Protein AF-A0A3P6C1E2-F1 (afdb_monomer_lite)

Foldseek 3Di:
DDDDPVVVVVVVVVVVVVVVVPPPPDPAQDPPDPDRPDDDDPDDDDDDDPPPVDDDPVPDPDPDPDDDDDDDDDDDPVADQWDDPPNFWIDHDQWTWGWDQDQQFGIKIAQIWGFDPCLQPPDPDDDPPDPDDDRGDIDGDGGMDTDPWDWDQDPDCDPSRNPPIDTCSVPPGPRVVDDDADECPRHDPRDDD

Organism: Brassica oleracea (NCBI:txid3712)

Secondary structure (DSSP, 8-state):
---SSHHHHHHHHHHHHHHHHT---STT--TT-------------PPPPSTT----GGG--S---SPPPPP-----TT--SEEEETTTEEEETTEEEEEEEETTTEEEEEEEEE--GGGG-TTS---TT-----TTPPEEEEEEE-----EEE----STTTTT-EEEIIIII-TTTT-----BTTTB-TT---

Structure (mmCIF, N/CA/C/O backbone):
data_AF-A0A3P6C1E2-F1
#
_entry.id   AF-A0A3P6C1E2-F1
#
loop_
_atom_site.group_PDB
_atom_site.id
_atom_site.type_symbol
_atom_site.label_atom_id
_atom_site.label_alt_id
_atom_site.label_comp_id
_atom_site.label_asym_id
_atom_site.label_entity_id
_atom_site.label_seq_id
_atom_site.pdbx_PDB_ins_code
_atom_site.Cartn_x
_atom_site.Cartn_y
_atom_site.Cartn_z
_atom_site.occupancy
_atom_site.B_iso_or_equiv
_atom_site.auth_seq_id
_atom_site.auth_comp_id
_atom_site.auth_asym_id
_atom_site.auth_atom_id
_atom_site.pdbx_PDB_model_num
ATOM 1 N N . MET A 1 1 ? -30.434 -15.171 -37.989 1.00 37.03 1 MET A N 1
ATOM 2 C CA . MET A 1 1 ? -29.334 -15.118 -38.972 1.00 37.03 1 MET A CA 1
ATOM 3 C C . MET A 1 1 ? -28.998 -13.644 -39.161 1.00 37.03 1 MET A C 1
ATOM 5 O O . MET A 1 1 ? -29.743 -12.950 -39.832 1.00 37.03 1 MET A O 1
ATOM 9 N N . ALA A 1 2 ? -27.999 -13.146 -38.434 1.00 29.69 2 ALA A N 1
ATOM 10 C CA . ALA A 1 2 ? -27.518 -11.764 -38.490 1.00 29.69 2 ALA A CA 1
ATOM 11 C C . ALA A 1 2 ? -25.985 -11.804 -38.364 1.00 29.69 2 ALA A C 1
ATOM 13 O O . ALA A 1 2 ? -25.457 -12.633 -37.624 1.00 29.69 2 ALA A O 1
ATOM 14 N N . GLU A 1 3 ? -25.304 -11.000 -39.177 1.00 33.78 3 GLU A N 1
ATOM 15 C CA . GLU A 1 3 ? -23.894 -11.148 -39.556 1.00 33.78 3 GLU A CA 1
ATOM 16 C C . GLU A 1 3 ? -22.850 -10.888 -38.445 1.00 33.78 3 GLU A C 1
ATOM 18 O O . GLU A 1 3 ? -23.080 -10.058 -37.566 1.00 33.78 3 GLU A O 1
ATOM 23 N N . PRO A 1 4 ? -21.648 -11.508 -38.517 1.00 41.38 4 PRO A N 1
ATOM 24 C CA . PRO A 1 4 ? -20.599 -11.404 -37.500 1.00 41.38 4 PRO A CA 1
ATOM 25 C C . PRO A 1 4 ? -19.514 -10.340 -37.799 1.00 41.38 4 PRO A C 1
ATOM 27 O O . PRO A 1 4 ? -18.403 -10.427 -37.271 1.00 41.38 4 PRO A O 1
ATOM 30 N N . SER A 1 5 ? -19.781 -9.346 -38.652 1.00 43.69 5 SER A N 1
ATOM 31 C CA . SER A 1 5 ? -18.757 -8.401 -39.142 1.00 43.69 5 SER A CA 1
ATOM 32 C C . SER A 1 5 ? -18.471 -7.216 -38.199 1.00 43.69 5 SER A C 1
ATOM 34 O O . SER A 1 5 ? -17.334 -6.751 -38.129 1.00 43.69 5 SER A O 1
ATOM 36 N N . LEU A 1 6 ? -19.445 -6.773 -37.394 1.00 40.47 6 LEU A N 1
ATOM 37 C CA . LEU A 1 6 ? -19.305 -5.596 -36.515 1.00 40.47 6 LEU A CA 1
ATOM 38 C C . LEU A 1 6 ? -18.519 -5.856 -35.216 1.00 40.47 6 LEU A C 1
ATOM 40 O O . LEU A 1 6 ? -17.820 -4.968 -34.732 1.00 40.47 6 LEU A O 1
ATOM 44 N N . ALA A 1 7 ? -18.552 -7.081 -34.682 1.00 40.41 7 ALA A N 1
ATOM 45 C CA . ALA A 1 7 ? -17.842 -7.433 -33.445 1.00 40.41 7 ALA A CA 1
ATOM 46 C C . ALA A 1 7 ? -16.313 -7.536 -33.620 1.00 40.41 7 ALA A C 1
ATOM 48 O O . ALA A 1 7 ? -15.564 -7.448 -32.651 1.00 40.41 7 ALA A O 1
ATOM 49 N N . ARG A 1 8 ? -15.829 -7.703 -34.859 1.00 41.59 8 ARG A N 1
ATOM 50 C CA . ARG A 1 8 ? -14.387 -7.765 -35.152 1.00 41.59 8 ARG A CA 1
ATOM 5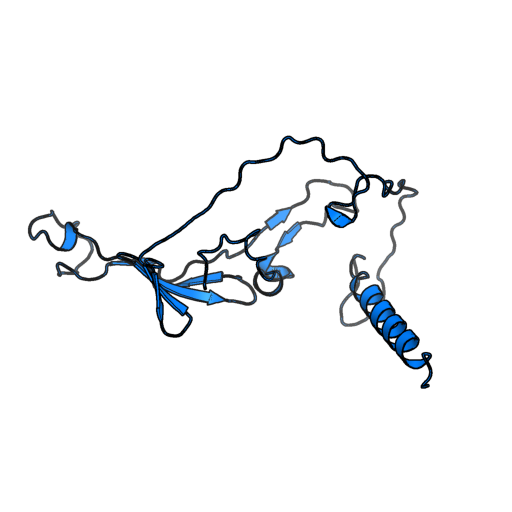1 C C . ARG A 1 8 ? -13.747 -6.381 -35.286 1.00 41.59 8 ARG A C 1
ATOM 53 O O . ARG A 1 8 ? -12.564 -6.247 -34.987 1.00 41.59 8 ARG A O 1
ATOM 60 N N . LEU A 1 9 ? -14.512 -5.350 -35.660 1.00 40.06 9 LEU A N 1
ATOM 61 C CA . LEU A 1 9 ? -13.999 -3.976 -35.735 1.00 40.06 9 LEU A CA 1
ATOM 62 C C . LEU A 1 9 ? -13.843 -3.318 -34.354 1.00 40.06 9 LEU A C 1
ATOM 64 O O . LEU A 1 9 ? -12.886 -2.572 -34.157 1.00 40.06 9 LEU A O 1
ATOM 68 N N . SER A 1 10 ? -14.711 -3.618 -33.380 1.00 43.34 10 SER A N 1
ATOM 69 C CA . SER A 1 10 ? -14.590 -3.057 -32.023 1.00 43.34 10 SER A CA 1
ATOM 70 C C . SER A 1 10 ? -13.383 -3.616 -31.261 1.00 43.34 10 SER A C 1
ATOM 72 O O . SER A 1 10 ? -12.692 -2.867 -30.573 1.00 43.34 10 SER A O 1
ATOM 74 N N . ALA A 1 11 ? -13.065 -4.901 -31.444 1.00 43.59 11 ALA A N 1
ATOM 75 C CA . ALA A 1 11 ? -11.890 -5.532 -30.841 1.00 43.59 11 ALA A CA 1
ATOM 76 C C . ALA A 1 11 ? -10.566 -4.984 -31.408 1.00 43.59 11 ALA A C 1
ATOM 78 O O . ALA A 1 11 ? -9.593 -4.838 -30.671 1.00 43.59 11 ALA A O 1
ATOM 79 N N . LEU A 1 12 ? -10.537 -4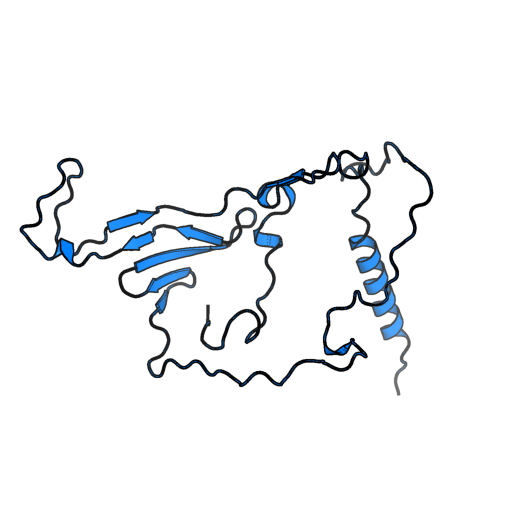.623 -32.696 1.00 44.72 12 LEU A N 1
ATOM 80 C CA . LEU A 1 12 ? -9.374 -3.983 -33.320 1.00 44.72 12 LEU A CA 1
ATOM 81 C C . LEU A 1 12 ? -9.202 -2.527 -32.861 1.00 44.72 12 LEU A C 1
ATOM 83 O O . LEU A 1 12 ? -8.075 -2.105 -32.620 1.00 44.72 12 LEU A O 1
ATOM 87 N N . PHE A 1 13 ? -10.297 -1.785 -32.656 1.00 42.44 13 PHE A N 1
ATOM 88 C CA . PHE A 1 13 ? -10.245 -0.419 -32.116 1.00 42.44 13 PHE A CA 1
ATOM 89 C C . PHE A 1 13 ? -9.800 -0.374 -30.646 1.00 42.44 13 PHE A C 1
ATOM 91 O O . PHE A 1 13 ? -8.975 0.464 -30.285 1.00 42.44 13 PHE A O 1
ATOM 98 N N . PHE A 1 14 ? -10.271 -1.302 -29.805 1.00 42.22 14 PHE A N 1
ATOM 99 C CA . PHE A 1 14 ? -9.821 -1.402 -28.410 1.00 42.22 14 PHE A CA 1
ATOM 100 C C . PHE A 1 14 ? -8.391 -1.949 -28.283 1.00 42.22 14 PHE A C 1
ATOM 102 O O . PHE A 1 14 ? -7.634 -1.483 -27.433 1.00 42.22 14 PHE A O 1
ATOM 109 N N . GLY A 1 15 ? -7.982 -2.872 -29.161 1.00 37.34 15 GLY A N 1
ATOM 110 C CA . GLY A 1 15 ? -6.602 -3.361 -29.220 1.00 37.34 15 GLY A CA 1
ATOM 111 C C . GLY A 1 15 ? -5.597 -2.282 -29.639 1.00 37.34 15 GLY A C 1
ATOM 112 O O . GLY A 1 15 ? -4.497 -2.224 -29.095 1.00 37.34 15 GLY A O 1
ATOM 113 N N . PHE A 1 16 ? -5.986 -1.381 -30.547 1.00 40.22 16 PHE A N 1
ATOM 114 C CA . PHE A 1 16 ? -5.138 -0.266 -30.980 1.00 40.22 16 PHE A CA 1
ATOM 115 C C . PHE A 1 16 ? -5.004 0.827 -29.904 1.00 40.22 16 PHE A C 1
ATOM 117 O O . PHE A 1 16 ? -3.941 1.430 -29.768 1.00 40.22 16 PHE A O 1
ATOM 124 N N . LEU A 1 17 ? -6.041 1.035 -29.082 1.00 38.28 17 LEU A N 1
ATOM 125 C CA . LEU A 1 17 ? -5.985 1.968 -27.951 1.00 38.28 17 LEU A CA 1
ATOM 126 C C . LEU A 1 17 ? -5.088 1.453 -26.809 1.00 38.28 17 LEU A C 1
ATOM 128 O O . LEU A 1 17 ? -4.386 2.242 -26.180 1.00 38.28 17 LEU A O 1
ATOM 132 N N . LEU A 1 18 ? -5.052 0.134 -26.576 1.00 39.44 18 LEU A N 1
ATOM 133 C CA . LEU A 1 18 ? -4.164 -0.473 -25.574 1.00 39.44 18 LEU A CA 1
ATOM 134 C C . LEU A 1 18 ? -2.685 -0.440 -26.000 1.00 39.44 18 LEU A C 1
ATOM 136 O O . LEU A 1 18 ? -1.805 -0.279 -25.159 1.00 39.44 18 LEU A O 1
ATOM 140 N N . LEU A 1 19 ? -2.417 -0.535 -27.307 1.00 33.91 19 LEU A N 1
ATOM 141 C CA . LEU A 1 19 ? -1.071 -0.411 -27.879 1.00 33.91 19 LEU A CA 1
ATOM 142 C C . LEU A 1 19 ? -0.480 0.997 -27.708 1.00 33.91 19 LEU A C 1
ATOM 144 O O . LEU A 1 19 ? 0.736 1.131 -27.603 1.00 33.91 19 LEU A O 1
ATOM 148 N N . LEU A 1 20 ? -1.312 2.038 -27.613 1.00 34.34 20 LEU A N 1
ATOM 149 C CA . LEU A 1 20 ? -0.851 3.400 -27.324 1.00 34.34 20 LEU A CA 1
ATOM 150 C C . LEU A 1 20 ? -0.536 3.618 -25.834 1.00 34.34 20 LEU A C 1
ATOM 152 O O . LEU A 1 20 ? 0.341 4.417 -25.514 1.00 34.34 20 LEU A O 1
ATOM 156 N N . ALA A 1 21 ? -1.170 2.872 -24.923 1.00 34.03 21 ALA A N 1
ATOM 157 C CA . ALA A 1 21 ? -0.928 2.996 -23.481 1.00 34.03 21 ALA A CA 1
ATOM 158 C C . ALA A 1 21 ? 0.407 2.373 -23.024 1.00 34.03 21 ALA A C 1
ATOM 160 O O . ALA A 1 21 ? 0.923 2.722 -21.966 1.00 34.03 21 ALA A O 1
ATOM 161 N N . THR A 1 22 ? 1.015 1.494 -23.829 1.00 39.34 22 THR A N 1
ATOM 162 C CA . THR A 1 22 ? 2.329 0.897 -23.529 1.00 39.34 22 THR A CA 1
ATOM 163 C C . THR A 1 22 ? 3.517 1.683 -24.099 1.00 39.34 22 THR A C 1
ATOM 165 O O . THR A 1 22 ? 4.663 1.316 -23.855 1.00 39.34 22 THR A O 1
ATOM 168 N N . TYR A 1 23 ? 3.279 2.783 -24.824 1.00 33.03 23 TYR A N 1
ATOM 169 C CA . TYR A 1 23 ? 4.319 3.591 -25.484 1.00 33.03 23 TYR A CA 1
ATOM 170 C C . TYR A 1 23 ? 4.829 4.784 -24.652 1.00 33.03 23 TYR A C 1
ATOM 172 O O . TYR A 1 23 ? 5.331 5.756 -25.207 1.00 33.03 23 TYR A O 1
ATOM 180 N N . SER A 1 24 ? 4.751 4.720 -23.319 1.00 35.94 24 SER A N 1
ATOM 181 C CA . SER A 1 24 ? 5.261 5.794 -22.444 1.00 35.94 24 SER A CA 1
ATOM 182 C C . SER A 1 24 ? 6.655 5.525 -21.850 1.00 35.94 24 SER A C 1
ATOM 184 O O . SER A 1 24 ? 7.036 6.144 -20.862 1.00 35.94 24 SER A O 1
ATOM 186 N N . TRP A 1 25 ? 7.434 4.620 -22.452 1.00 37.12 25 TRP A N 1
ATOM 187 C CA . TRP A 1 25 ? 8.780 4.230 -21.996 1.00 37.12 25 TRP A CA 1
ATOM 188 C C . TRP A 1 25 ? 9.905 4.698 -22.936 1.00 37.12 25 TRP A C 1
ATOM 190 O O . TRP A 1 25 ? 10.856 3.969 -23.213 1.00 37.12 25 TRP A O 1
ATOM 200 N N . ILE A 1 26 ? 9.813 5.936 -23.425 1.00 41.69 26 ILE A N 1
ATOM 201 C CA . ILE A 1 26 ? 10.932 6.634 -24.073 1.00 41.69 26 ILE A CA 1
ATOM 202 C C . ILE A 1 26 ? 11.236 7.889 -23.244 1.00 41.69 26 ILE A C 1
ATOM 204 O O . ILE A 1 26 ? 10.321 8.685 -23.015 1.00 41.69 26 ILE A O 1
ATOM 208 N N . PRO A 1 27 ? 12.484 8.112 -22.797 1.00 45.44 27 PRO A N 1
ATOM 209 C CA . PRO A 1 27 ? 12.846 9.353 -22.121 1.00 45.44 27 PRO A CA 1
ATOM 210 C C . PRO A 1 27 ? 12.714 10.521 -23.106 1.00 45.44 27 PRO A C 1
ATOM 212 O O . PRO A 1 27 ? 13.325 10.495 -24.172 1.00 45.44 27 PRO A O 1
ATOM 215 N N . GLY A 1 28 ? 11.927 11.544 -22.759 1.00 47.59 28 GLY A N 1
ATOM 216 C CA . GLY A 1 28 ? 11.890 12.818 -23.494 1.00 47.59 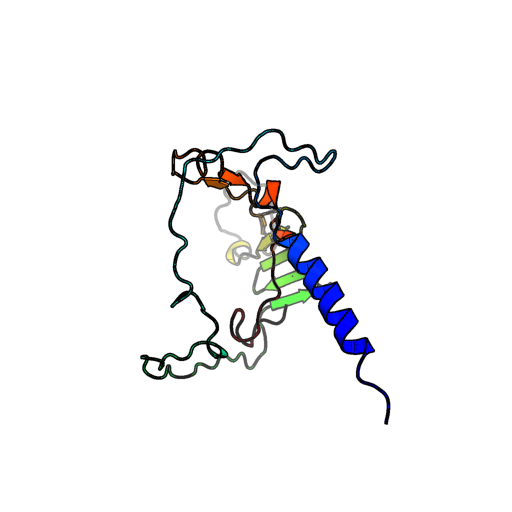28 GLY A CA 1
ATOM 217 C C . GLY A 1 28 ? 10.554 13.233 -24.120 1.00 47.59 28 GLY A C 1
ATOM 218 O O . GLY A 1 28 ? 10.503 14.298 -24.734 1.00 47.59 28 GLY A O 1
ATOM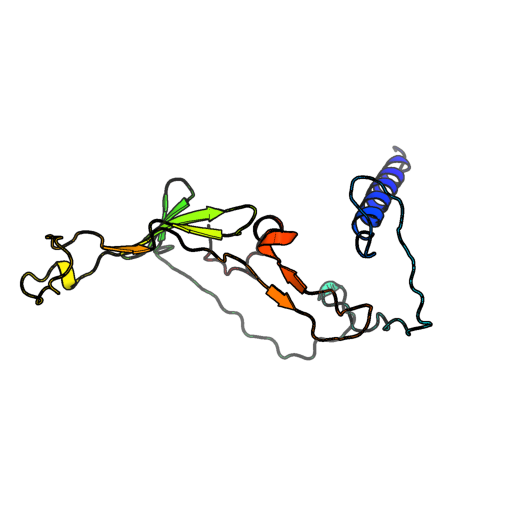 219 N N . LEU A 1 29 ? 9.460 12.481 -23.960 1.00 46.03 29 LEU A N 1
ATOM 220 C CA . LEU A 1 29 ? 8.142 12.960 -24.398 1.00 46.03 29 LEU A CA 1
ATOM 221 C C . LEU A 1 29 ? 7.574 13.992 -23.403 1.00 46.03 29 LEU A C 1
ATOM 223 O O . LEU A 1 29 ? 6.987 13.641 -22.383 1.00 46.03 29 LEU A O 1
ATOM 227 N N . HIS A 1 30 ? 7.729 15.284 -23.706 1.00 43.38 30 HIS A N 1
ATOM 228 C CA . HIS A 1 30 ? 6.987 16.351 -23.031 1.00 43.38 30 HIS A CA 1
ATOM 229 C C . HIS A 1 30 ? 5.507 16.293 -23.438 1.00 43.38 30 HIS A C 1
ATOM 231 O O . HIS A 1 30 ? 5.178 16.431 -24.616 1.00 43.38 30 HIS A O 1
ATOM 237 N N . SER A 1 31 ? 4.606 16.185 -22.456 1.00 46.66 31 SER A N 1
ATOM 238 C CA . SER A 1 31 ? 3.137 16.120 -22.621 1.00 46.66 31 SER A CA 1
ATOM 239 C C . SER A 1 31 ? 2.481 17.429 -23.133 1.00 46.66 31 SER A C 1
ATOM 241 O O . SER A 1 31 ? 1.295 17.671 -22.939 1.00 46.66 31 SER A O 1
ATOM 243 N N . GLY A 1 32 ? 3.248 18.307 -23.787 1.00 48.06 32 GLY A N 1
ATOM 244 C CA . GLY A 1 32 ? 2.765 19.570 -24.361 1.00 48.06 32 GLY A CA 1
ATOM 245 C C . GLY A 1 32 ? 3.196 19.825 -25.806 1.00 48.06 32 GLY A C 1
ATOM 246 O O . GLY A 1 32 ? 2.527 20.577 -26.501 1.00 48.06 32 GLY A O 1
ATOM 247 N N . TYR A 1 33 ? 4.264 19.184 -26.285 1.00 38.28 33 TYR A N 1
ATOM 248 C CA . TYR A 1 33 ? 4.753 19.262 -27.662 1.00 38.28 33 TYR A CA 1
ATOM 249 C C . TYR A 1 33 ? 5.545 17.979 -27.932 1.00 38.28 33 TYR A C 1
ATOM 251 O O . TYR A 1 33 ? 6.631 17.787 -27.389 1.00 38.28 33 TYR A O 1
ATOM 259 N N . LEU A 1 34 ? 4.999 17.084 -28.756 1.00 44.88 34 LEU A N 1
ATOM 260 C CA . LEU A 1 34 ? 5.681 15.867 -29.198 1.00 44.88 34 LEU A CA 1
ATOM 261 C C . LEU A 1 34 ? 6.767 16.229 -30.224 1.00 44.88 34 LEU A C 1
ATOM 263 O O . LEU A 1 34 ? 6.589 16.054 -31.424 1.00 44.88 34 LEU A O 1
ATOM 267 N N . SER A 1 35 ? 7.890 16.760 -29.749 1.00 42.22 35 SER A N 1
ATOM 268 C CA . SER A 1 35 ? 9.129 16.873 -30.517 1.00 42.22 35 SER A CA 1
ATOM 269 C C . SER A 1 35 ? 10.218 16.153 -29.735 1.00 42.22 35 SER A C 1
ATOM 271 O O . SER A 1 35 ? 10.679 16.654 -28.712 1.00 42.22 35 SER A O 1
ATOM 273 N N . GLY A 1 36 ? 10.599 14.958 -30.187 1.00 55.78 36 GLY A N 1
ATOM 274 C CA . GLY A 1 36 ? 11.681 14.195 -29.567 1.00 55.78 36 GLY A CA 1
ATOM 275 C C . GLY A 1 36 ? 12.988 14.990 -29.595 1.00 55.78 36 GLY A C 1
ATOM 276 O O . GLY A 1 36 ? 13.367 15.524 -30.634 1.00 55.78 36 GLY A O 1
ATOM 277 N N . THR A 1 37 ? 13.659 15.094 -28.449 1.00 67.38 37 THR A N 1
ATOM 278 C CA . THR A 1 37 ? 14.877 15.903 -28.276 1.00 67.38 37 THR A CA 1
ATOM 279 C C . THR A 1 37 ? 16.176 15.123 -28.523 1.00 67.38 37 THR A C 1
ATOM 281 O O . THR A 1 37 ? 17.235 15.738 -28.612 1.00 67.38 37 THR A O 1
ATOM 284 N N . GLY A 1 38 ? 16.118 13.795 -28.696 1.00 72.62 38 GLY A N 1
ATOM 285 C CA . GLY A 1 38 ? 17.269 12.965 -29.068 1.00 72.62 38 GLY A CA 1
ATOM 286 C C . GLY A 1 38 ? 16.981 11.460 -29.022 1.00 72.62 38 GLY A C 1
ATOM 287 O O . GLY A 1 38 ? 16.076 11.017 -28.320 1.00 72.62 38 GLY A O 1
ATOM 288 N N . ILE A 1 39 ? 17.755 10.674 -29.778 1.00 81.38 39 ILE A N 1
ATOM 289 C CA . ILE A 1 39 ? 17.761 9.201 -29.751 1.00 81.38 39 ILE A CA 1
ATOM 290 C C . ILE A 1 39 ? 19.206 8.752 -29.515 1.00 81.38 39 ILE A C 1
ATOM 292 O O . ILE A 1 39 ? 20.113 9.243 -30.186 1.00 81.38 39 ILE A O 1
ATOM 296 N N . VAL A 1 40 ? 19.414 7.818 -28.582 1.00 79.75 40 VAL A N 1
ATOM 297 C CA . VAL A 1 40 ? 20.727 7.226 -28.280 1.00 79.75 40 VAL A CA 1
ATOM 298 C C . VAL A 1 40 ? 20.673 5.727 -28.581 1.00 79.75 40 VAL A C 1
ATOM 300 O O . VAL A 1 40 ? 19.943 4.994 -27.919 1.00 79.75 40 VAL A O 1
ATOM 303 N N . ASP A 1 41 ? 21.452 5.274 -29.566 1.00 85.94 41 ASP A N 1
ATOM 304 C CA . ASP A 1 41 ? 21.633 3.857 -29.910 1.00 85.94 41 ASP A CA 1
ATOM 305 C C . ASP A 1 41 ? 23.051 3.417 -29.509 1.00 85.94 41 ASP A C 1
ATOM 307 O O . ASP A 1 41 ? 24.042 3.971 -29.986 1.00 85.94 41 ASP A O 1
ATOM 311 N N . LYS A 1 42 ? 23.150 2.446 -28.592 1.00 81.25 42 LYS A N 1
ATOM 312 C CA . LYS A 1 42 ? 24.422 1.909 -28.074 1.00 81.25 42 LYS A CA 1
ATOM 313 C C . LYS A 1 42 ? 24.788 0.543 -28.655 1.00 81.25 42 LYS A C 1
ATOM 315 O O . LYS A 1 42 ? 25.755 -0.073 -28.205 1.00 81.25 42 LYS A O 1
ATOM 320 N N . GLY A 1 43 ? 24.040 0.071 -29.647 1.00 85.81 43 GLY A N 1
ATOM 321 C CA . GLY A 1 43 ? 24.218 -1.239 -30.251 1.00 85.81 43 GLY A CA 1
ATOM 322 C C . GLY A 1 43 ? 23.260 -2.297 -29.706 1.00 85.81 43 GLY A C 1
ATOM 323 O O . GLY A 1 43 ? 22.325 -2.032 -28.952 1.00 85.81 43 GLY A O 1
ATOM 324 N N . MET A 1 44 ? 23.480 -3.534 -30.143 1.00 88.56 44 MET A N 1
ATOM 325 C CA . MET A 1 44 ? 22.515 -4.617 -29.978 1.00 88.56 44 MET A CA 1
ATOM 326 C C . MET A 1 44 ? 22.628 -5.291 -28.607 1.00 88.56 44 MET A C 1
ATOM 328 O O . MET A 1 44 ? 23.651 -5.893 -28.284 1.00 88.56 44 MET A O 1
ATOM 332 N N . VAL A 1 45 ? 21.537 -5.273 -27.841 1.00 89.12 45 VAL A N 1
ATOM 333 C CA . VAL A 1 45 ? 21.358 -6.099 -26.638 1.00 89.12 45 VAL A CA 1
ATOM 334 C C . VAL A 1 45 ? 20.397 -7.244 -26.980 1.00 89.12 45 VAL A C 1
ATOM 336 O O . VAL A 1 45 ? 19.325 -6.981 -27.532 1.00 89.12 45 VAL A O 1
ATOM 339 N N . PRO A 1 46 ? 20.737 -8.516 -26.695 1.00 93.94 46 PRO A N 1
ATOM 340 C CA . PRO A 1 46 ? 19.836 -9.626 -26.976 1.00 93.94 46 PRO A CA 1
ATOM 341 C C . PRO A 1 46 ? 18.567 -9.521 -26.124 1.00 93.94 46 PRO A C 1
ATOM 343 O O . PRO A 1 46 ? 18.633 -9.359 -24.906 1.00 93.94 46 PRO A O 1
ATOM 346 N N . ILE A 1 47 ? 17.404 -9.658 -26.762 1.00 95.19 47 ILE A N 1
ATOM 347 C CA . ILE A 1 47 ? 16.113 -9.667 -26.068 1.00 95.19 47 ILE A CA 1
ATOM 348 C C . ILE A 1 47 ? 15.983 -10.989 -25.289 1.00 95.19 47 ILE A C 1
ATOM 350 O O . ILE A 1 47 ? 16.127 -12.060 -25.893 1.00 95.19 47 ILE A O 1
ATOM 354 N N . PRO A 1 48 ? 15.699 -10.956 -23.971 1.00 95.69 48 PRO A N 1
ATOM 355 C CA . PRO A 1 48 ? 15.434 -12.165 -23.200 1.00 95.69 48 PRO A CA 1
ATOM 356 C C . PRO A 1 48 ? 14.309 -13.003 -23.821 1.00 95.69 48 PRO A C 1
ATOM 358 O O . PRO A 1 48 ? 13.290 -12.478 -24.270 1.00 95.69 48 PRO A O 1
ATOM 361 N N . LYS A 1 49 ? 14.481 -14.329 -23.850 1.00 95.69 49 LYS A N 1
ATOM 362 C CA . LYS A 1 49 ? 13.461 -15.241 -24.388 1.00 95.69 49 LYS A CA 1
ATOM 363 C C . LYS A 1 49 ? 12.204 -15.194 -23.511 1.00 95.69 49 LYS A C 1
ATOM 365 O O . LYS A 1 49 ? 12.306 -15.223 -22.292 1.00 95.69 49 LYS A O 1
ATOM 370 N N . ALA A 1 50 ? 11.025 -15.251 -24.132 1.00 92.12 50 ALA A N 1
ATOM 371 C CA . ALA A 1 50 ? 9.742 -15.321 -23.419 1.00 92.12 50 ALA A CA 1
ATOM 372 C C . ALA A 1 50 ? 9.512 -16.657 -22.677 1.00 92.12 50 ALA A C 1
ATOM 374 O O . ALA A 1 50 ? 8.586 -16.799 -21.880 1.00 92.12 50 ALA A O 1
ATOM 375 N N . ALA A 1 51 ? 10.327 -17.678 -22.952 1.00 90.56 51 ALA A N 1
ATOM 376 C CA . ALA A 1 51 ? 10.191 -18.977 -22.310 1.00 90.56 51 ALA A CA 1
ATOM 377 C C . ALA A 1 51 ? 10.456 -18.866 -20.798 1.00 90.56 51 ALA A C 1
ATOM 379 O O . ALA A 1 51 ? 11.568 -18.562 -20.380 1.00 90.56 51 ALA A O 1
ATOM 380 N N . GLY A 1 52 ? 9.441 -19.177 -19.986 1.00 87.56 52 GLY A N 1
ATOM 381 C CA . GLY A 1 52 ? 9.551 -19.200 -18.525 1.00 87.56 52 GLY A CA 1
ATOM 382 C C . GLY A 1 52 ? 9.218 -17.889 -17.808 1.00 87.56 52 GLY A C 1
ATOM 383 O O . GLY A 1 52 ? 9.454 -17.830 -16.608 1.00 87.56 52 GLY A O 1
ATOM 384 N N . THR A 1 53 ? 8.663 -16.883 -18.492 1.00 92.56 53 THR A N 1
ATOM 385 C CA . THR A 1 53 ? 8.291 -15.590 -17.879 1.00 92.56 53 THR A CA 1
ATOM 386 C C . THR A 1 53 ? 6.809 -15.465 -17.496 1.00 92.56 53 THR A C 1
ATOM 388 O O . THR A 1 53 ? 6.451 -14.559 -16.751 1.00 92.56 53 THR A O 1
ATOM 391 N N . GLU A 1 54 ? 5.934 -16.350 -17.987 1.00 93.12 54 GLU A N 1
ATOM 392 C CA . GLU A 1 54 ? 4.504 -16.354 -17.642 1.00 93.12 54 GLU A CA 1
ATOM 393 C C . GLU A 1 54 ? 4.289 -16.873 -16.216 1.00 93.12 54 GLU A C 1
ATOM 395 O O . GLU A 1 54 ? 4.824 -17.924 -15.862 1.00 93.12 54 GLU A O 1
ATOM 400 N N . TYR A 1 55 ? 3.478 -16.173 -15.423 1.00 91.75 55 TYR A N 1
ATOM 401 C CA . TYR A 1 55 ? 3.206 -16.491 -14.015 1.00 91.75 55 TYR A CA 1
ATOM 402 C C . TYR A 1 55 ? 1.777 -16.996 -13.774 1.00 91.75 55 TYR A C 1
ATOM 404 O O . TYR A 1 55 ? 1.497 -17.569 -12.722 1.00 91.75 55 TYR A O 1
ATOM 412 N N . ARG A 1 56 ? 0.855 -16.804 -14.725 1.00 91.00 56 ARG A N 1
ATOM 413 C CA . ARG A 1 56 ? -0.543 -17.217 -14.570 1.00 91.00 56 ARG A CA 1
ATOM 414 C C . ARG A 1 56 ? -0.659 -18.731 -14.629 1.00 91.00 56 ARG A C 1
ATOM 416 O O . ARG A 1 56 ? -0.404 -19.339 -15.668 1.00 91.00 56 ARG A O 1
ATOM 423 N N . TYR A 1 57 ? -1.143 -19.310 -13.535 1.00 86.44 57 TYR A N 1
ATOM 424 C CA . TYR A 1 57 ? -1.320 -20.752 -13.371 1.00 86.44 57 TYR A CA 1
ATOM 425 C C . TYR A 1 57 ? -2.014 -21.418 -14.572 1.00 86.44 57 TYR A C 1
ATOM 427 O O . TYR A 1 57 ? -1.479 -22.354 -15.153 1.00 86.44 57 TYR A O 1
ATOM 435 N N . ASN A 1 58 ? -3.143 -20.862 -15.024 1.00 87.62 58 ASN A N 1
ATOM 436 C CA . ASN A 1 58 ? -3.950 -21.431 -16.115 1.00 87.62 58 ASN A CA 1
ATOM 437 C C . ASN A 1 58 ? -3.291 -21.376 -17.506 1.00 87.62 58 ASN A C 1
ATOM 439 O O . ASN A 1 58 ? -3.804 -21.978 -18.444 1.00 87.62 58 ASN A O 1
ATOM 443 N N . VAL A 1 59 ? -2.206 -20.615 -17.668 1.00 89.38 59 VAL A N 1
ATOM 444 C CA . VAL A 1 59 ? -1.500 -20.447 -18.951 1.00 89.38 59 VAL A CA 1
ATOM 445 C C . VAL A 1 59 ? -0.219 -21.284 -18.988 1.00 89.38 59 VAL A C 1
ATOM 447 O O . VAL A 1 59 ? 0.301 -21.602 -20.057 1.00 89.38 59 VAL A O 1
ATOM 450 N N . GLN A 1 60 ? 0.310 -21.655 -17.823 1.00 86.19 60 GLN A N 1
ATOM 451 C CA . GLN A 1 60 ? 1.525 -22.447 -17.733 1.00 86.19 60 GLN A CA 1
ATOM 452 C C . GLN A 1 60 ? 1.262 -23.904 -18.134 1.00 86.19 60 GLN A C 1
ATOM 454 O O . GLN A 1 60 ? 0.483 -24.614 -17.513 1.00 86.19 60 GLN A O 1
ATOM 459 N N . ASN A 1 61 ? 2.015 -24.393 -19.122 1.00 79.00 61 ASN A N 1
ATOM 460 C CA . ASN A 1 61 ? 2.003 -25.801 -19.545 1.00 79.00 61 ASN A CA 1
ATOM 461 C C . ASN A 1 61 ? 3.036 -26.659 -18.790 1.00 79.00 61 ASN A C 1
ATOM 463 O O . ASN A 1 61 ? 3.582 -27.614 -19.343 1.00 79.00 61 ASN A O 1
ATOM 467 N N . LYS A 1 62 ? 3.380 -26.289 -17.551 1.00 80.56 62 LYS A N 1
ATOM 468 C CA . LYS A 1 62 ? 4.373 -27.005 -16.740 1.00 80.56 62 LYS A CA 1
ATOM 469 C C . LYS A 1 62 ? 3.664 -27.816 -15.655 1.00 80.56 62 LYS A C 1
ATOM 471 O O . LYS A 1 62 ? 2.751 -27.285 -15.027 1.00 80.56 62 LYS A O 1
ATOM 476 N N . PRO A 1 63 ? 4.079 -29.068 -15.398 1.00 80.44 63 PRO A N 1
ATOM 477 C CA . PRO A 1 63 ? 3.556 -29.810 -14.265 1.00 80.44 63 PRO A CA 1
ATOM 478 C C . PRO A 1 63 ? 3.942 -29.085 -12.974 1.00 80.44 63 PRO A C 1
ATOM 480 O O . PRO A 1 63 ? 5.097 -28.691 -12.790 1.00 80.44 63 PRO A O 1
ATOM 483 N N . VAL A 1 64 ? 2.969 -28.901 -12.086 1.00 80.31 64 VAL A N 1
ATOM 484 C CA . VAL A 1 64 ? 3.212 -28.348 -10.755 1.00 80.31 64 VAL A CA 1
ATOM 485 C C . VAL A 1 64 ? 4.052 -29.359 -9.984 1.00 80.31 64 VAL A C 1
ATOM 487 O O . VAL A 1 64 ? 3.608 -30.478 -9.742 1.00 80.31 64 VAL A O 1
ATOM 490 N N . HIS A 1 65 ? 5.271 -28.976 -9.616 1.00 83.81 65 HIS A N 1
ATOM 491 C CA . HIS A 1 65 ? 6.142 -29.801 -8.784 1.00 83.81 65 HIS A CA 1
ATOM 492 C C . HIS A 1 65 ? 6.075 -29.319 -7.334 1.00 83.81 65 HIS A C 1
ATOM 494 O O . HIS A 1 65 ? 7.016 -28.732 -6.807 1.00 83.81 65 HIS A O 1
ATOM 500 N N . MET A 1 66 ? 4.901 -29.493 -6.735 1.00 84.75 66 MET A N 1
ATOM 501 C CA . MET A 1 66 ? 4.622 -29.136 -5.351 1.00 84.75 66 MET A CA 1
ATOM 502 C C . MET A 1 66 ? 3.621 -30.142 -4.786 1.00 84.75 66 MET A C 1
ATOM 504 O O . MET A 1 66 ? 2.641 -30.480 -5.455 1.00 84.75 66 MET A O 1
ATOM 508 N N . ASP A 1 67 ? 3.856 -30.590 -3.556 1.00 89.50 67 ASP A N 1
ATOM 509 C CA . ASP A 1 67 ? 2.859 -31.351 -2.812 1.00 89.50 67 ASP A CA 1
ATOM 510 C C . ASP A 1 67 ? 1.652 -30.466 -2.492 1.00 89.50 67 ASP A C 1
ATOM 512 O O . ASP A 1 67 ? 1.770 -29.261 -2.259 1.00 89.50 67 ASP A O 1
ATOM 516 N N . ARG A 1 68 ? 0.458 -31.060 -2.478 1.00 87.81 68 ARG A N 1
ATOM 517 C CA . ARG A 1 68 ? -0.762 -30.311 -2.175 1.00 87.81 68 ARG A CA 1
ATOM 518 C C . ARG A 1 68 ? -0.666 -29.685 -0.779 1.00 87.81 68 ARG A C 1
ATOM 520 O O . ARG A 1 68 ? -0.481 -30.390 0.209 1.00 87.81 68 ARG A O 1
ATOM 527 N N . ILE A 1 69 ? -0.888 -28.375 -0.702 1.00 91.19 69 ILE A N 1
ATOM 528 C CA . ILE A 1 69 ? -1.020 -27.654 0.567 1.00 91.19 69 ILE A CA 1
ATOM 529 C C . ILE A 1 69 ? -2.390 -27.979 1.182 1.00 91.19 69 ILE A C 1
ATOM 531 O O . ILE A 1 69 ? -3.414 -27.966 0.489 1.00 91.19 69 ILE A O 1
ATOM 535 N N . ASN A 1 70 ? -2.412 -28.293 2.479 1.00 94.25 70 ASN A N 1
ATOM 536 C CA . ASN A 1 70 ? -3.657 -28.529 3.212 1.00 94.25 70 ASN A CA 1
ATOM 537 C C . ASN A 1 70 ? -4.477 -27.229 3.314 1.00 94.25 70 ASN A C 1
ATOM 539 O O . ASN A 1 70 ? -3.897 -26.172 3.567 1.00 94.25 70 ASN A O 1
ATOM 543 N N . PRO A 1 71 ? -5.808 -27.282 3.129 1.00 91.62 71 PRO A N 1
ATOM 544 C CA . PRO A 1 71 ? -6.654 -26.095 3.202 1.00 91.62 71 PRO A CA 1
ATOM 545 C C . PRO A 1 71 ? -6.711 -25.527 4.627 1.00 91.62 71 PRO A C 1
ATOM 547 O O . PRO A 1 71 ? -6.612 -26.268 5.605 1.00 91.62 71 PRO A O 1
ATOM 550 N N . ILE A 1 72 ? -6.918 -24.214 4.729 1.00 90.75 72 ILE A N 1
ATOM 551 C CA . ILE A 1 72 ? -7.121 -23.477 5.982 1.00 90.75 72 ILE A CA 1
ATOM 552 C C . ILE A 1 72 ? -8.503 -22.821 5.917 1.00 90.75 72 ILE A C 1
ATOM 554 O O . ILE A 1 72 ? -8.862 -22.273 4.877 1.00 90.75 72 ILE A O 1
ATOM 558 N N . SER A 1 73 ? -9.254 -22.874 7.021 1.00 89.44 73 SER A N 1
ATOM 559 C CA . SER A 1 73 ? -10.498 -22.117 7.223 1.00 89.44 73 SER A CA 1
ATOM 560 C C . SER A 1 73 ? -10.311 -21.140 8.385 1.00 89.44 73 SER A C 1
ATOM 562 O O . SER A 1 73 ? -9.648 -21.485 9.367 1.00 89.44 73 SER A O 1
ATOM 564 N N . ILE A 1 74 ? -10.868 -19.931 8.273 1.00 89.31 74 ILE A N 1
ATOM 565 C CA . ILE A 1 74 ? -10.830 -18.896 9.315 1.00 89.31 74 ILE A CA 1
ATOM 566 C C . ILE A 1 74 ? -12.256 -18.424 9.573 1.00 89.31 74 ILE A C 1
ATOM 568 O O . ILE A 1 74 ? -12.902 -17.886 8.680 1.00 89.31 74 ILE A O 1
ATOM 572 N N . GLU A 1 75 ? -12.725 -18.580 10.810 1.00 89.25 75 GLU A N 1
ATOM 573 C CA . GLU A 1 75 ? -14.108 -18.290 11.191 1.00 89.25 75 GLU A CA 1
ATOM 574 C C . GLU A 1 75 ? -14.166 -17.468 12.485 1.00 89.25 75 GLU A C 1
ATOM 576 O O . GLU A 1 75 ? -13.404 -17.695 13.427 1.00 89.25 75 GLU A O 1
ATOM 581 N N . GLN A 1 76 ? -15.084 -16.498 12.522 1.00 90.75 76 GLN A N 1
ATOM 582 C CA . GLN A 1 76 ? -15.447 -15.717 13.703 1.00 90.75 76 GLN A CA 1
ATOM 583 C C . GLN A 1 76 ? -16.944 -15.931 13.930 1.00 90.75 76 GLN A C 1
ATOM 585 O O . GLN A 1 76 ? -17.750 -15.239 13.307 1.00 90.75 76 GLN A O 1
ATOM 590 N N . PRO A 1 77 ? -17.336 -16.896 14.785 1.00 91.69 77 PRO A N 1
ATOM 591 C CA . PRO A 1 77 ? -18.743 -17.250 14.988 1.00 91.69 77 PRO A CA 1
ATOM 592 C C . PRO A 1 77 ? -19.622 -16.073 15.431 1.00 91.69 77 PRO A C 1
ATOM 594 O O . PRO A 1 77 ? -20.814 -16.049 15.145 1.00 91.69 77 PRO A O 1
ATOM 597 N N . GLU A 1 78 ? -19.026 -15.092 16.109 1.00 93.56 78 GLU A N 1
ATOM 598 C CA . GLU A 1 78 ? -19.692 -13.880 16.602 1.00 93.56 78 GLU A CA 1
ATOM 599 C C . GLU A 1 78 ? -19.531 -12.672 15.655 1.00 93.56 78 GLU A C 1
ATOM 601 O O . GLU A 1 78 ? -19.976 -11.572 15.973 1.00 93.56 78 GLU A O 1
ATOM 606 N N . GLY A 1 79 ? -18.924 -12.868 14.480 1.00 90.50 79 GLY A N 1
ATOM 607 C CA . GLY A 1 79 ? -18.641 -11.812 13.508 1.00 90.50 79 GLY A CA 1
ATOM 608 C C . GLY A 1 79 ? -17.370 -10.996 13.806 1.00 90.50 79 GLY A C 1
ATOM 609 O O . GLY A 1 79 ? -16.630 -11.296 14.750 1.00 90.50 79 GLY A O 1
ATOM 610 N N . PRO A 1 80 ? -17.080 -9.972 12.980 1.00 92.62 80 PRO A N 1
ATOM 611 C CA . PRO A 1 80 ? -15.899 -9.136 13.141 1.00 92.62 80 PRO A CA 1
ATOM 612 C C . PRO A 1 80 ? -15.957 -8.323 14.434 1.00 92.62 80 PRO A C 1
ATOM 614 O O . PRO A 1 80 ? -16.974 -7.733 14.787 1.00 92.62 80 PRO A O 1
ATOM 617 N N . SER A 1 81 ? -14.819 -8.213 15.117 1.00 94.25 81 SER A N 1
ATOM 618 C CA . SER A 1 81 ? -14.689 -7.404 16.341 1.00 94.25 81 SER A CA 1
ATOM 619 C C . SER A 1 81 ? -14.524 -5.901 16.070 1.00 94.25 81 SER A C 1
ATOM 621 O O . SER A 1 81 ? -14.178 -5.145 16.981 1.00 94.25 81 SER A O 1
ATOM 623 N N . PHE A 1 82 ? -14.693 -5.470 14.817 1.00 94.56 82 PHE A N 1
ATOM 624 C CA . PHE A 1 82 ? -14.653 -4.071 14.411 1.00 94.56 82 PHE A CA 1
ATOM 625 C C . PHE A 1 82 ? -15.997 -3.638 13.830 1.00 94.56 82 PHE A C 1
ATOM 627 O O . PHE A 1 82 ? -16.724 -4.429 13.235 1.00 94.56 82 PHE A O 1
ATOM 634 N N . LEU A 1 83 ? -16.293 -2.353 13.977 1.00 94.94 83 LEU A N 1
ATOM 635 C CA . LEU A 1 83 ? -17.431 -1.682 13.371 1.00 94.94 83 LEU A CA 1
ATOM 636 C C . LEU A 1 83 ? -16.917 -0.560 12.472 1.00 94.94 83 LEU A C 1
ATOM 638 O O . LEU A 1 83 ? -16.044 0.208 12.885 1.00 94.94 83 LEU A O 1
ATOM 642 N N . VAL A 1 84 ? -17.482 -0.454 11.271 1.00 95.62 84 VAL A N 1
ATOM 643 C CA . VAL A 1 84 ? -17.254 0.676 10.367 1.00 95.62 84 VAL A CA 1
ATOM 644 C C . VAL A 1 84 ? -18.522 1.522 10.315 1.00 95.62 84 VAL A C 1
ATOM 646 O O . VAL A 1 84 ? -19.546 1.094 9.791 1.00 95.62 84 VAL A O 1
ATOM 649 N N . GLU A 1 85 ? -18.457 2.723 10.883 1.00 95.12 85 GLU A N 1
ATOM 650 C CA . GLU A 1 85 ? -19.535 3.714 10.862 1.00 95.12 85 GLU A CA 1
ATOM 651 C C . GLU A 1 85 ? -19.279 4.749 9.760 1.00 95.12 85 GLU A C 1
ATOM 653 O O . GLU A 1 85 ? -18.132 5.079 9.440 1.00 95.12 85 GLU A O 1
ATOM 658 N N . ASP A 1 86 ? -20.358 5.242 9.147 1.00 92.19 86 ASP A N 1
ATOM 659 C CA . ASP A 1 86 ? -20.335 6.267 8.094 1.00 92.19 86 ASP A CA 1
ATOM 660 C C . ASP A 1 86 ? -19.371 5.960 6.925 1.00 92.19 86 ASP A C 1
ATOM 662 O O . ASP A 1 86 ? -18.901 6.855 6.220 1.00 92.19 86 ASP A O 1
ATOM 666 N N . GLY A 1 87 ? -19.053 4.677 6.721 1.00 92.88 87 GLY A N 1
ATOM 667 C CA . GLY A 1 87 ? -18.167 4.161 5.675 1.00 92.88 87 GLY A CA 1
ATOM 668 C C . GLY A 1 87 ? -16.664 4.344 5.914 1.00 92.88 87 GLY A C 1
ATOM 669 O O . GLY A 1 87 ? -15.878 3.903 5.083 1.00 92.88 87 GLY A O 1
ATOM 670 N N . HIS A 1 88 ? -16.233 4.998 6.998 1.00 95.25 88 HIS A N 1
ATOM 671 C CA . HIS A 1 88 ? -14.809 5.320 7.181 1.00 95.25 88 HIS A CA 1
ATOM 672 C C . HIS A 1 88 ? -14.337 5.513 8.631 1.00 95.25 88 HIS A C 1
ATOM 674 O O . HIS A 1 88 ? -13.133 5.658 8.855 1.00 95.25 88 HIS A O 1
ATOM 680 N N . LEU A 1 89 ? -15.236 5.525 9.621 1.00 97.38 89 LEU A N 1
ATOM 681 C CA . LEU A 1 89 ? -14.878 5.536 11.040 1.00 97.38 89 LEU A CA 1
ATOM 682 C C . LEU A 1 89 ? -14.787 4.097 11.550 1.00 97.38 89 LEU A C 1
ATOM 684 O O . LEU A 1 89 ? -15.797 3.410 11.662 1.00 97.38 89 LEU A O 1
ATOM 688 N N . VAL A 1 90 ? -13.584 3.651 11.893 1.00 97.50 90 VAL A N 1
ATOM 689 C CA . VAL A 1 90 ? -13.326 2.307 12.407 1.00 97.50 90 VAL A CA 1
ATOM 690 C C . VAL A 1 90 ? -13.281 2.341 13.930 1.00 97.50 90 VAL A C 1
ATOM 692 O O . VAL A 1 90 ? -12.491 3.076 14.530 1.00 97.50 90 VAL A O 1
ATOM 695 N N . LYS A 1 91 ? -14.109 1.507 14.560 1.00 96.81 91 LYS A N 1
ATOM 696 C CA . LYS A 1 91 ? -14.059 1.198 15.991 1.00 96.81 91 LYS A CA 1
ATOM 697 C C . LYS A 1 91 ? -13.650 -0.255 16.151 1.00 96.81 91 LYS A C 1
ATOM 699 O O . LYS A 1 91 ? -14.347 -1.138 15.663 1.00 96.81 91 LYS A O 1
ATOM 704 N N . TRP A 1 92 ? -12.537 -0.511 16.822 1.00 96.56 92 TRP A N 1
ATOM 705 C CA . TRP A 1 92 ? -12.033 -1.868 17.027 1.00 96.56 92 TRP A CA 1
ATOM 706 C C . TRP A 1 92 ? -11.415 -1.994 18.413 1.00 96.56 92 TRP A C 1
ATOM 708 O O . TRP A 1 92 ? -10.478 -1.269 18.746 1.00 96.56 92 TRP A O 1
ATOM 718 N N . ALA A 1 93 ? -11.946 -2.911 19.226 1.00 94.50 93 ALA A N 1
ATOM 719 C CA . ALA A 1 93 ? -11.589 -3.039 20.636 1.00 94.50 93 ALA A CA 1
ATOM 720 C C . ALA A 1 93 ? -11.656 -1.676 21.365 1.00 94.50 93 ALA A C 1
ATOM 722 O O . ALA A 1 93 ? -12.722 -1.075 21.474 1.00 94.50 93 ALA A O 1
ATOM 723 N N . ASN A 1 94 ? -10.523 -1.172 21.852 1.00 93.56 94 ASN A N 1
ATOM 724 C CA . ASN A 1 94 ? -10.396 0.119 22.524 1.00 93.56 94 ASN A CA 1
ATOM 725 C C . ASN A 1 94 ? -9.930 1.264 21.604 1.00 93.56 94 ASN A C 1
ATOM 727 O O . ASN A 1 94 ? -9.659 2.358 22.107 1.00 93.56 94 ASN A O 1
ATOM 731 N N . TRP A 1 95 ? -9.842 1.034 20.291 1.00 95.88 95 TRP A N 1
ATOM 732 C CA . TRP A 1 95 ? -9.407 2.007 19.291 1.00 95.88 95 TRP A CA 1
ATOM 733 C C . TRP A 1 95 ? -10.564 2.629 18.523 1.00 95.88 95 TRP A C 1
ATOM 735 O O . TRP A 1 95 ? -11.537 1.961 18.168 1.00 95.88 95 TRP A O 1
ATOM 745 N N . VAL A 1 96 ? -10.396 3.909 18.203 1.00 97.06 96 VAL A N 1
ATOM 746 C CA . VAL A 1 96 ? -11.251 4.648 17.273 1.00 97.06 96 VAL A CA 1
ATOM 747 C C . VAL A 1 96 ? -10.361 5.459 16.338 1.00 97.06 96 VAL A C 1
ATOM 749 O O . VAL A 1 96 ? -9.495 6.197 16.812 1.00 97.06 96 VAL A O 1
ATOM 752 N N . PHE A 1 97 ? -10.547 5.311 15.027 1.00 98.00 97 PHE A N 1
ATOM 753 C CA . PHE A 1 97 ? -9.779 6.029 14.007 1.00 98.00 97 PHE A CA 1
ATOM 754 C C . PHE A 1 97 ? -10.544 6.131 12.684 1.00 98.00 97 PHE A C 1
ATOM 756 O O . PHE A 1 97 ? -11.420 5.325 12.394 1.00 98.00 97 PHE A O 1
ATOM 763 N N . HIS A 1 98 ? -10.186 7.106 11.851 1.00 98.00 98 HIS A N 1
ATOM 764 C CA . HIS A 1 98 ? -10.716 7.246 10.495 1.00 98.00 98 HIS A CA 1
ATOM 765 C C . HIS A 1 98 ? -9.741 6.686 9.462 1.00 98.00 98 HIS A C 1
ATOM 767 O O . HIS A 1 98 ? -8.534 6.921 9.568 1.00 98.00 98 HIS A O 1
ATOM 773 N N . VAL A 1 99 ? -10.272 6.036 8.427 1.00 97.44 99 VAL A N 1
ATOM 774 C CA . VAL A 1 99 ? -9.530 5.610 7.233 1.00 97.44 99 VAL A CA 1
ATOM 775 C C . VAL A 1 99 ? -10.004 6.387 6.011 1.00 97.44 99 VAL A C 1
ATOM 777 O O . VAL A 1 99 ? -11.193 6.596 5.819 1.00 97.44 99 VAL A O 1
ATOM 780 N N . LYS A 1 100 ? -9.090 6.858 5.167 1.00 95.56 100 LYS A N 1
ATOM 781 C CA . LYS A 1 100 ? -9.446 7.618 3.964 1.00 95.56 100 LYS A CA 1
ATOM 782 C C . LYS A 1 100 ? -8.505 7.290 2.814 1.00 95.56 100 LYS A C 1
ATOM 784 O O . LYS A 1 100 ? -7.294 7.268 3.004 1.00 95.56 100 LYS A O 1
ATOM 789 N N . ALA A 1 101 ? -9.060 7.133 1.616 1.00 95.38 101 ALA A N 1
ATOM 790 C CA . ALA A 1 101 ? -8.282 7.095 0.385 1.00 95.38 101 ALA A CA 1
ATOM 791 C C . ALA A 1 101 ? -7.891 8.511 -0.082 1.00 95.38 101 ALA A C 1
ATOM 793 O O . ALA A 1 101 ? -8.680 9.460 -0.021 1.00 95.38 101 ALA A O 1
ATOM 794 N N . ASP A 1 102 ? -6.667 8.640 -0.570 1.00 97.06 102 ASP A N 1
ATOM 795 C CA . ASP A 1 102 ? -6.064 9.848 -1.107 1.00 97.06 102 ASP A CA 1
ATOM 796 C C . ASP A 1 102 ? -5.336 9.522 -2.411 1.00 97.06 102 ASP A C 1
ATOM 798 O O . ASP A 1 102 ? -4.662 8.500 -2.534 1.00 97.06 102 ASP A O 1
ATOM 802 N N . HIS A 1 103 ? -5.461 10.411 -3.393 1.00 96.31 103 HIS A N 1
ATOM 803 C CA . HIS A 1 103 ? -4.884 10.200 -4.717 1.00 96.31 103 HIS A CA 1
ATOM 804 C C . HIS A 1 103 ? -3.350 10.118 -4.679 1.00 96.31 103 HIS A C 1
ATOM 806 O O . HIS A 1 103 ? -2.749 9.320 -5.388 1.00 96.31 103 HIS A O 1
ATOM 812 N N . ARG A 1 104 ? -2.684 10.914 -3.838 1.00 96.75 104 ARG A N 1
ATOM 813 C CA . ARG A 1 104 ? -1.221 10.914 -3.759 1.00 96.75 104 ARG A CA 1
ATOM 814 C C . ARG A 1 104 ? -0.723 9.888 -2.747 1.00 96.75 104 ARG A C 1
ATOM 816 O O . ARG A 1 104 ? 0.126 9.067 -3.072 1.00 96.75 104 ARG A O 1
ATOM 823 N N . ALA A 1 105 ? -1.245 9.957 -1.526 1.00 96.94 105 ALA A N 1
ATOM 824 C CA . ALA A 1 105 ? -0.737 9.201 -0.384 1.00 96.94 105 ALA A CA 1
ATOM 825 C C . ALA A 1 105 ? -1.275 7.763 -0.298 1.00 96.94 105 ALA A C 1
ATOM 827 O O . ALA A 1 105 ? -0.789 6.978 0.513 1.00 96.94 105 ALA A O 1
ATOM 828 N N . GLY A 1 106 ? -2.285 7.405 -1.095 1.00 96.56 106 GLY A N 1
ATOM 829 C CA . GLY A 1 106 ? -2.966 6.123 -0.957 1.00 96.56 106 GLY A CA 1
ATOM 830 C C . GLY A 1 106 ? -3.847 6.134 0.288 1.00 96.56 106 GLY A C 1
ATOM 831 O O . GLY A 1 106 ? -4.773 6.933 0.385 1.00 96.56 106 GLY A O 1
ATOM 832 N N . MET A 1 107 ? -3.586 5.262 1.258 1.00 97.00 107 MET A N 1
ATOM 833 C CA . MET A 1 107 ? -4.391 5.190 2.479 1.00 97.00 107 MET A CA 1
ATOM 834 C C . MET A 1 107 ? -3.870 6.135 3.569 1.00 97.00 107 MET A C 1
ATOM 836 O O . MET A 1 107 ? -2.686 6.146 3.905 1.00 97.00 107 MET A O 1
ATOM 840 N N . ILE A 1 108 ? -4.782 6.896 4.168 1.00 98.19 108 ILE A N 1
ATOM 841 C CA . ILE A 1 108 ? -4.536 7.783 5.302 1.00 98.19 108 ILE A CA 1
ATOM 842 C C . ILE A 1 108 ? -5.305 7.264 6.514 1.00 98.19 108 ILE A C 1
ATOM 844 O O . ILE A 1 108 ? -6.511 7.040 6.431 1.00 98.19 108 ILE A O 1
ATOM 848 N N . ILE A 1 109 ? -4.621 7.163 7.654 1.00 98.31 109 ILE A N 1
ATOM 849 C CA . ILE A 1 109 ? -5.240 6.943 8.966 1.00 98.31 109 ILE A CA 1
ATOM 850 C C . ILE A 1 109 ? -5.221 8.267 9.726 1.00 98.31 109 ILE A C 1
ATOM 852 O O . ILE A 1 109 ? -4.189 8.937 9.789 1.00 98.31 109 ILE A O 1
ATOM 856 N N . SER A 1 110 ? -6.344 8.670 10.313 1.00 98.00 110 SER A N 1
ATOM 857 C CA . SER A 1 110 ? -6.435 9.928 11.062 1.00 98.00 110 SER A CA 1
ATOM 858 C C . SER A 1 110 ? -7.241 9.812 12.347 1.00 98.00 110 SER A C 1
ATOM 860 O O . SER A 1 110 ? -8.094 8.940 12.475 1.00 98.00 110 SER A O 1
ATOM 862 N N . GLN A 1 111 ? -6.960 10.720 13.282 1.00 97.12 111 GLN A N 1
ATOM 863 C CA . GLN A 1 111 ? -7.607 10.845 14.588 1.00 97.12 111 GLN A CA 1
ATOM 864 C C . GLN A 1 111 ? -7.638 9.523 15.366 1.00 97.12 111 GLN A C 1
ATOM 866 O O . GLN A 1 111 ? -8.654 9.150 15.943 1.00 97.12 111 GLN A O 1
ATOM 871 N N . ALA A 1 112 ? -6.513 8.806 15.374 1.00 97.62 112 ALA A N 1
ATOM 872 C CA . ALA A 1 112 ? -6.383 7.572 16.126 1.00 97.62 112 ALA A CA 1
ATOM 873 C C . ALA A 1 112 ? -6.341 7.869 17.626 1.00 97.62 112 ALA A C 1
ATOM 875 O O . ALA A 1 112 ? -5.436 8.551 18.126 1.00 97.62 112 ALA A O 1
ATOM 876 N N . THR A 1 113 ? -7.325 7.327 18.333 1.00 95.81 113 THR A N 1
ATOM 877 C CA . THR A 1 113 ? -7.466 7.414 19.784 1.00 95.81 113 THR A CA 1
ATOM 878 C C . THR A 1 113 ? -7.586 6.021 20.384 1.00 95.81 113 THR A C 1
ATOM 880 O O . THR A 1 113 ? -8.106 5.105 19.743 1.00 95.81 113 THR A O 1
ATOM 883 N N . VAL A 1 114 ? -7.104 5.868 21.616 1.00 93.62 114 VAL A N 1
ATOM 884 C CA . VAL A 1 114 ? -7.167 4.614 22.371 1.00 93.62 114 VAL A CA 1
ATOM 885 C C . VAL A 1 114 ? -7.705 4.863 23.775 1.00 93.62 114 VAL A C 1
ATOM 887 O O . VAL A 1 114 ? -7.328 5.835 24.432 1.00 93.62 114 VAL A O 1
ATOM 890 N N . ARG A 1 115 ? -8.588 3.986 24.256 1.00 88.81 115 ARG A N 1
ATOM 891 C CA . ARG A 1 115 ? -9.014 3.961 25.662 1.00 88.81 115 ARG A CA 1
ATOM 892 C C . ARG A 1 115 ? -8.077 3.061 26.463 1.00 88.81 115 ARG A C 1
ATOM 894 O O . ARG A 1 115 ? -7.922 1.882 26.147 1.00 88.81 115 ARG A O 1
ATOM 901 N N . ASP A 1 116 ? -7.440 3.629 27.479 1.00 81.12 116 ASP A N 1
ATOM 902 C CA . ASP A 1 116 ? -6.465 2.939 28.325 1.00 81.12 116 ASP A CA 1
ATOM 903 C C . ASP A 1 116 ? -7.098 2.535 29.663 1.00 81.12 116 ASP A C 1
ATOM 905 O O . ASP A 1 116 ? -7.686 3.370 30.352 1.00 81.12 116 ASP A O 1
ATOM 909 N N . SER A 1 117 ? -6.935 1.268 30.045 1.00 72.44 117 SER A N 1
ATOM 910 C CA . SER A 1 117 ? -7.392 0.724 31.330 1.00 72.44 117 SER A CA 1
ATOM 911 C C . SER A 1 117 ? -6.767 1.414 32.549 1.00 72.44 117 SER A C 1
ATOM 913 O O . SER A 1 117 ? -7.373 1.447 33.615 1.00 72.44 117 SER A O 1
ATOM 915 N N . GLU A 1 118 ? -5.570 2.002 32.422 1.00 61.97 118 GLU A N 1
ATOM 916 C CA . GLU A 1 118 ? -4.908 2.677 33.546 1.00 61.97 118 GLU A CA 1
ATOM 917 C C . GLU A 1 118 ? -5.535 4.017 33.904 1.00 61.97 118 GLU A C 1
ATOM 919 O O . GLU A 1 118 ? -5.368 4.480 35.034 1.00 61.97 118 GLU A O 1
ATOM 924 N N . THR A 1 119 ? -6.289 4.625 32.984 1.00 53.91 119 THR A N 1
ATOM 925 C CA . THR A 1 119 ? -7.040 5.833 33.322 1.00 53.91 119 THR A CA 1
ATOM 926 C C . THR A 1 119 ? -8.062 5.532 34.423 1.00 53.91 119 THR A C 1
ATOM 928 O O . THR A 1 119 ? -8.282 6.384 35.266 1.00 53.91 119 THR A O 1
ATOM 931 N N . GLU A 1 120 ? -8.576 4.304 34.549 1.00 49.34 120 GLU A N 1
ATOM 932 C CA . GLU A 1 120 ? -9.502 3.919 35.626 1.00 49.34 120 GLU A CA 1
ATOM 933 C C . GLU A 1 120 ? -8.872 3.836 37.031 1.00 49.34 120 GLU A C 1
ATOM 935 O O . GLU A 1 120 ? -9.603 3.733 38.017 1.00 49.34 120 GLU A O 1
ATOM 940 N N . LYS A 1 121 ? -7.538 3.893 37.172 1.00 49.31 121 LYS A N 1
ATOM 941 C CA . LYS A 1 121 ? -6.868 3.804 38.480 1.00 49.31 121 LYS A CA 1
ATOM 942 C C . LYS A 1 121 ? -6.552 5.210 39.021 1.00 49.31 121 LYS A C 1
ATOM 944 O O . LYS A 1 121 ? -5.674 5.875 38.479 1.00 49.31 121 LYS A O 1
ATOM 949 N N . PRO A 1 122 ? -7.159 5.657 40.139 1.00 51.06 122 PRO A N 1
ATOM 950 C CA . PRO A 1 122 ? -7.009 7.030 40.644 1.00 51.06 122 PRO A CA 1
ATOM 951 C C . PRO A 1 122 ? -5.611 7.393 41.198 1.00 51.06 122 PRO A C 1
ATOM 953 O O . PRO A 1 122 ? -5.432 8.482 41.740 1.00 51.06 122 PRO A O 1
ATOM 956 N N . ASN A 1 123 ? -4.612 6.500 41.107 1.00 49.41 123 ASN A N 1
ATOM 957 C CA . ASN A 1 123 ? -3.397 6.563 41.932 1.00 49.41 123 ASN A CA 1
ATOM 958 C C . ASN A 1 123 ? -2.080 6.389 41.140 1.00 49.41 123 ASN A C 1
ATOM 960 O O . ASN A 1 123 ? -1.003 6.376 41.743 1.00 49.41 123 ASN A O 1
ATOM 964 N N . SER A 1 124 ? -2.117 6.218 39.815 1.00 49.12 124 SER A N 1
ATOM 965 C CA . SER A 1 124 ? -0.911 6.064 38.987 1.00 49.12 124 SER A CA 1
ATOM 966 C C . SER A 1 124 ? -0.259 7.431 38.762 1.00 49.12 124 SER A C 1
ATOM 968 O O . SER A 1 124 ? -0.739 8.269 38.007 1.00 49.12 124 SER A O 1
ATOM 970 N N . ARG A 1 125 ? 0.840 7.651 39.485 1.00 49.69 125 ARG A N 1
ATOM 971 C CA . ARG A 1 125 ? 1.753 8.802 39.473 1.00 49.69 125 ARG A CA 1
ATOM 972 C C . ARG A 1 125 ? 1.886 9.471 38.090 1.00 49.69 125 ARG A C 1
ATOM 974 O O . ARG A 1 125 ? 2.668 9.049 37.243 1.00 49.69 125 ARG A O 1
ATOM 981 N N . ILE A 1 126 ? 1.118 10.545 37.922 1.00 53.69 126 ILE A N 1
ATOM 982 C CA . ILE A 1 126 ? 1.039 11.425 36.752 1.00 53.69 126 ILE A CA 1
ATOM 983 C C . ILE A 1 126 ? 2.423 12.002 36.412 1.00 53.69 126 ILE A C 1
ATOM 985 O O . ILE A 1 126 ? 3.082 12.617 37.253 1.00 53.69 126 ILE A O 1
ATOM 989 N N . LEU A 1 127 ? 2.853 11.828 35.159 1.00 49.19 127 LEU A N 1
ATOM 990 C CA . LEU A 1 127 ? 3.964 12.576 34.569 1.00 49.19 127 LEU A CA 1
ATOM 991 C C . LEU A 1 127 ? 3.537 14.045 34.402 1.00 49.19 127 LEU A C 1
ATOM 993 O O . LEU A 1 127 ? 2.542 14.345 33.748 1.00 49.19 127 LEU A O 1
ATOM 997 N N . MET A 1 128 ? 4.306 14.952 35.007 1.00 47.12 128 MET A N 1
ATOM 998 C CA . MET A 1 128 ? 4.019 16.379 35.244 1.00 47.12 128 MET A CA 1
ATOM 999 C C . MET A 1 128 ? 3.899 17.296 34.001 1.00 47.12 128 MET A C 1
ATOM 1001 O O . MET A 1 128 ? 4.009 18.510 34.144 1.00 47.12 128 MET A O 1
ATOM 1005 N N . PHE A 1 129 ? 3.668 16.781 32.789 1.00 51.38 129 PHE A N 1
ATOM 1006 C CA . PHE A 1 129 ? 3.692 17.610 31.568 1.00 51.38 129 PHE A CA 1
ATOM 1007 C C . PHE A 1 129 ? 2.390 17.662 30.762 1.00 51.38 129 PHE A C 1
ATOM 1009 O O . PHE A 1 129 ? 2.347 18.339 29.738 1.00 51.38 129 PHE A O 1
ATOM 1016 N N . THR A 1 130 ? 1.307 17.028 31.216 1.00 45.44 130 THR A N 1
ATOM 1017 C CA . THR A 1 130 ? -0.001 17.159 30.557 1.00 45.44 130 THR A CA 1
ATOM 1018 C C . THR A 1 130 ? -1.114 17.319 31.582 1.00 45.44 130 THR A C 1
ATOM 1020 O O . THR A 1 130 ? -1.470 16.369 32.275 1.00 45.44 130 THR A O 1
ATOM 1023 N N . ASN A 1 131 ? -1.688 18.519 31.652 1.00 44.53 131 ASN A N 1
ATOM 1024 C CA . ASN A 1 131 ? -2.963 18.766 32.318 1.00 44.53 131 ASN A CA 1
ATOM 1025 C C . ASN A 1 131 ? -4.079 18.060 31.536 1.00 44.53 131 ASN A C 1
ATOM 1027 O O . ASN A 1 131 ? -4.654 18.679 30.648 1.00 44.53 131 ASN A O 1
ATOM 1031 N N . VAL A 1 132 ? -4.392 16.798 31.835 1.00 50.91 132 VAL A N 1
ATOM 1032 C CA . VAL A 1 132 ? -5.713 16.223 31.533 1.00 50.91 132 VAL A CA 1
ATOM 1033 C C . VAL A 1 132 ? -6.081 15.238 32.636 1.00 50.91 132 VAL A C 1
ATOM 1035 O O . VAL A 1 132 ? -5.653 14.086 32.657 1.00 50.91 132 VAL A O 1
ATOM 1038 N N . GLU A 1 133 ? -6.889 15.728 33.566 1.00 47.69 133 GLU A N 1
ATOM 1039 C CA . GLU A 1 133 ? -7.760 14.902 34.385 1.00 47.69 133 GLU A CA 1
ATOM 1040 C C . GLU A 1 133 ? -8.754 14.177 33.469 1.00 47.69 133 GLU A C 1
ATOM 1042 O O . GLU A 1 133 ? -9.473 14.838 32.719 1.00 47.69 133 GLU A O 1
ATOM 1047 N N . ARG A 1 134 ? -8.800 12.841 33.535 1.00 51.97 134 ARG A N 1
ATOM 1048 C CA . ARG A 1 134 ? -10.023 12.037 33.737 1.00 51.97 134 ARG A CA 1
ATOM 1049 C C . ARG A 1 134 ? -9.761 10.567 33.438 1.00 51.97 134 ARG A C 1
ATOM 1051 O O . ARG A 1 134 ? -9.330 10.178 32.355 1.00 51.97 134 ARG A O 1
ATOM 1058 N N . ALA A 1 135 ? -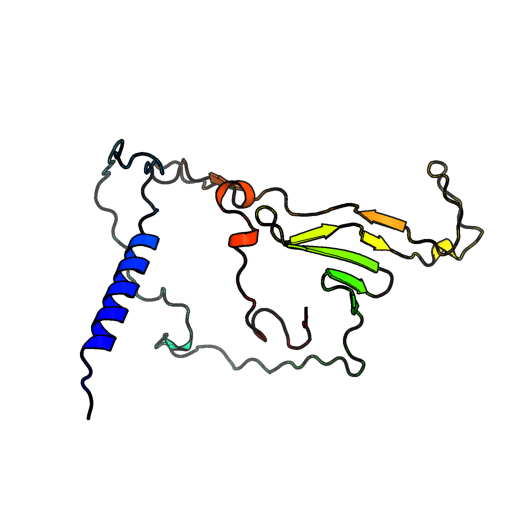10.095 9.753 34.424 1.00 51.03 135 ALA A N 1
ATOM 1059 C CA . ALA A 1 135 ? -10.254 8.327 34.267 1.00 51.03 135 ALA A CA 1
ATOM 1060 C C . ALA A 1 135 ? -11.281 7.997 33.170 1.00 51.03 135 ALA A C 1
ATOM 1062 O O . ALA A 1 135 ? -12.387 8.528 33.216 1.00 51.03 135 ALA A O 1
ATOM 1063 N N . GLY A 1 136 ? -10.939 7.148 32.195 1.00 60.97 136 GLY A N 1
ATOM 1064 C CA . GLY A 1 136 ? -11.852 6.679 31.144 1.00 60.97 136 GLY A CA 1
ATOM 1065 C C . GLY A 1 136 ? -11.921 7.516 29.854 1.00 60.97 136 GLY A C 1
ATOM 1066 O O . GLY A 1 136 ? -12.617 7.109 28.915 1.00 60.97 136 GLY A O 1
ATOM 1067 N N . GLU A 1 137 ? -11.210 8.647 29.757 1.00 74.81 137 GLU A N 1
ATOM 1068 C CA . GLU A 1 137 ? -11.190 9.466 28.531 1.00 74.81 137 GLU A CA 1
ATOM 1069 C C . GLU A 1 137 ? -10.245 8.887 27.452 1.00 74.81 137 GLU A C 1
ATOM 1071 O O . GLU A 1 137 ? -9.152 8.407 27.777 1.00 74.81 137 GLU A O 1
ATOM 1076 N N . PRO A 1 138 ? -10.618 8.930 26.154 1.00 84.12 138 PRO A N 1
ATOM 1077 C CA . PRO A 1 138 ? -9.747 8.484 25.067 1.00 84.12 138 PRO A CA 1
ATOM 1078 C C . PRO A 1 138 ? -8.455 9.307 24.984 1.00 84.12 138 PRO A C 1
ATOM 1080 O O . PRO A 1 138 ? -8.479 10.538 24.970 1.00 84.12 138 PRO A O 1
ATOM 1083 N N . ARG A 1 139 ? -7.311 8.630 24.851 1.00 89.94 139 ARG A N 1
ATOM 1084 C CA . ARG A 1 139 ? -6.004 9.262 24.634 1.00 89.94 139 ARG A CA 1
ATOM 1085 C C . ARG A 1 139 ? -5.731 9.363 23.138 1.00 89.94 139 ARG A C 1
ATOM 1087 O O . ARG A 1 139 ? -5.842 8.374 22.415 1.00 89.94 139 ARG A O 1
ATOM 1094 N N . ILE A 1 140 ? -5.358 10.553 22.671 1.00 92.31 140 ILE A N 1
ATOM 1095 C CA . ILE A 1 140 ? -4.959 10.773 21.275 1.00 92.31 140 ILE A CA 1
ATOM 1096 C C . ILE A 1 140 ? -3.560 10.191 21.065 1.00 92.31 140 ILE A C 1
ATOM 1098 O O . ILE A 1 140 ? -2.629 10.551 21.781 1.00 92.31 140 ILE A O 1
ATOM 1102 N N . VAL A 1 141 ? -3.418 9.315 20.069 1.00 95.69 141 VAL A N 1
ATOM 1103 C CA . VAL A 1 141 ? -2.139 8.683 19.706 1.00 95.69 141 VAL A CA 1
ATOM 1104 C C . VAL A 1 141 ? -1.573 9.302 18.436 1.00 95.69 141 VAL A C 1
ATOM 1106 O O . VAL A 1 141 ? -0.393 9.635 18.377 1.00 95.69 141 VAL A O 1
ATOM 1109 N N . MET A 1 142 ? -2.410 9.488 17.415 1.00 97.25 142 MET A N 1
ATOM 1110 C CA . MET A 1 142 ? -1.965 10.006 16.125 1.00 97.25 142 MET A CA 1
ATOM 1111 C C . MET A 1 142 ? -3.070 10.820 15.466 1.00 97.25 142 MET A C 1
ATOM 1113 O O . MET A 1 142 ? -4.153 10.313 15.188 1.00 97.25 142 MET A O 1
ATOM 1117 N N . TYR A 1 143 ? -2.781 12.081 15.149 1.00 97.44 143 TYR A N 1
ATOM 1118 C CA . TYR A 1 143 ? -3.736 12.915 14.423 1.00 97.44 143 TYR A CA 1
ATOM 1119 C C . TYR A 1 143 ? -3.861 12.508 12.949 1.00 97.44 143 TYR A C 1
ATOM 1121 O O . TYR A 1 143 ? -4.966 12.471 12.415 1.00 97.44 143 TYR A O 1
ATOM 1129 N N . LYS A 1 144 ? -2.746 12.190 12.281 1.00 98.00 144 LYS A N 1
ATOM 1130 C CA . LYS A 1 144 ? -2.728 11.766 10.877 1.00 98.00 144 LYS A CA 1
ATOM 1131 C C . LYS A 1 144 ? -1.435 11.014 10.557 1.00 98.00 144 LYS A C 1
ATOM 1133 O O . LYS A 1 144 ? -0.363 11.513 10.882 1.00 98.00 144 LYS A O 1
ATOM 1138 N N . GLY A 1 145 ? -1.539 9.866 9.895 1.00 97.94 145 GLY A N 1
ATOM 1139 C CA . GLY A 1 145 ? -0.413 9.064 9.421 1.00 97.94 145 GLY A CA 1
ATOM 1140 C C . GLY A 1 145 ? -0.684 8.491 8.034 1.00 97.94 145 GLY A C 1
ATOM 1141 O O . GLY A 1 145 ? -1.805 8.078 7.737 1.00 97.94 145 GLY A O 1
ATOM 1142 N N . PHE A 1 146 ? 0.333 8.530 7.176 1.00 97.94 146 PHE A N 1
ATOM 1143 C CA . PHE A 1 146 ? 0.317 8.015 5.805 1.00 97.94 146 PHE A CA 1
ATOM 1144 C C . PHE A 1 146 ? 1.757 7.931 5.264 1.00 97.94 146 PHE A C 1
ATOM 1146 O O . PHE A 1 146 ? 2.627 8.658 5.761 1.00 97.94 146 PHE A O 1
ATOM 1153 N N . PRO A 1 147 ? 2.035 7.084 4.257 1.00 95.62 147 PRO A N 1
ATOM 1154 C CA . PRO A 1 147 ? 3.320 7.096 3.567 1.00 95.62 147 PRO A CA 1
ATOM 1155 C C . PRO A 1 147 ? 3.455 8.394 2.763 1.00 95.62 147 PRO A C 1
ATOM 1157 O O . PRO A 1 147 ? 2.699 8.645 1.827 1.00 95.62 147 PRO A O 1
ATOM 1160 N N . SER A 1 148 ? 4.394 9.256 3.157 1.00 97.00 148 SER A N 1
ATOM 1161 C CA . SER A 1 148 ? 4.560 10.560 2.501 1.00 97.00 148 SER A CA 1
ATOM 1162 C C . SER A 1 148 ? 5.239 10.459 1.136 1.00 97.00 148 SER A C 1
ATOM 1164 O O . SER A 1 148 ? 4.980 11.308 0.284 1.00 97.00 148 SER A O 1
ATOM 1166 N N . GLU A 1 149 ? 6.145 9.497 0.962 1.00 97.75 149 GLU A N 1
ATOM 1167 C CA . GLU A 1 149 ? 6.891 9.282 -0.277 1.00 97.75 149 GLU A CA 1
ATOM 1168 C C . GLU A 1 149 ? 7.496 7.872 -0.302 1.00 97.75 149 GLU A C 1
ATOM 1170 O O . GLU A 1 149 ? 7.739 7.286 0.758 1.00 97.75 149 GLU A O 1
ATOM 1175 N N . LEU A 1 150 ? 7.764 7.353 -1.501 1.00 97.19 150 LEU A N 1
ATOM 1176 C CA . LEU A 1 150 ? 8.520 6.122 -1.720 1.00 97.19 150 LEU A CA 1
ATOM 1177 C C . LEU A 1 150 ? 9.593 6.377 -2.778 1.00 97.19 150 LEU A C 1
ATOM 1179 O O . LEU A 1 150 ? 9.283 6.735 -3.906 1.00 97.19 150 LEU A O 1
ATOM 1183 N N . PHE A 1 151 ? 10.856 6.199 -2.393 1.00 97.25 151 PHE A N 1
ATOM 1184 C CA . PHE A 1 151 ? 12.006 6.452 -3.255 1.00 97.25 151 PHE A CA 1
ATOM 1185 C C . PHE A 1 151 ? 12.653 5.141 -3.702 1.00 97.25 151 PHE A C 1
ATOM 1187 O O . PHE A 1 151 ? 13.120 4.367 -2.863 1.00 97.25 151 PHE A O 1
ATOM 1194 N N . VAL A 1 152 ? 12.709 4.910 -5.017 1.00 97.44 152 VAL A N 1
ATOM 1195 C CA . VAL A 1 152 ? 13.227 3.672 -5.625 1.00 97.44 152 VAL A CA 1
ATOM 1196 C C . VAL A 1 152 ? 14.394 3.988 -6.576 1.00 97.44 152 VAL A C 1
ATOM 1198 O O . VAL A 1 152 ? 14.204 4.081 -7.794 1.00 97.44 152 VAL A O 1
ATOM 1201 N N . PRO A 1 153 ? 15.619 4.184 -6.049 1.00 96.69 153 PRO A N 1
ATOM 1202 C CA . PRO A 1 153 ? 16.793 4.476 -6.863 1.00 96.69 153 PRO A CA 1
ATOM 1203 C C . PRO A 1 153 ? 17.392 3.208 -7.477 1.00 96.69 153 PRO A C 1
ATOM 1205 O O . PRO A 1 153 ? 17.783 2.279 -6.765 1.00 96.69 153 PRO A O 1
ATOM 1208 N N . TYR A 1 154 ? 17.545 3.192 -8.800 1.00 95.69 154 TYR A N 1
ATOM 1209 C CA . TYR A 1 154 ? 18.351 2.178 -9.472 1.00 95.69 154 TYR A CA 1
ATOM 1210 C C . TYR A 1 154 ? 19.843 2.510 -9.325 1.00 95.69 154 TYR A C 1
ATOM 1212 O O . TYR A 1 154 ? 20.251 3.664 -9.428 1.00 95.69 154 TYR A O 1
ATOM 1220 N N . MET A 1 155 ? 20.669 1.486 -9.086 1.00 97.38 155 MET A N 1
ATOM 1221 C CA . MET A 1 155 ? 22.121 1.624 -8.865 1.00 97.38 155 MET A CA 1
ATOM 1222 C C . MET A 1 155 ? 22.966 1.212 -10.082 1.00 97.38 155 MET A C 1
ATOM 1224 O O . MET A 1 155 ? 24.152 0.920 -9.944 1.00 97.38 155 MET A O 1
ATOM 1228 N N . ASP A 1 156 ? 22.369 1.163 -11.273 1.00 95.69 156 ASP A N 1
ATOM 1229 C CA . ASP A 1 156 ? 23.103 0.932 -12.519 1.00 95.69 156 ASP A CA 1
ATOM 1230 C C . ASP A 1 156 ? 23.547 2.291 -13.102 1.00 95.69 156 ASP A C 1
ATOM 1232 O O . ASP A 1 156 ? 22.693 3.103 -13.472 1.00 95.69 156 ASP A O 1
ATOM 1236 N N . PRO A 1 157 ? 24.866 2.566 -13.186 1.00 93.56 157 PRO A N 1
ATOM 1237 C CA . PRO A 1 157 ? 25.386 3.830 -13.704 1.00 93.56 157 PRO A CA 1
ATOM 1238 C C . PRO A 1 157 ? 25.265 3.959 -15.232 1.00 93.56 157 PRO A C 1
ATOM 1240 O O . PRO A 1 157 ? 25.635 4.991 -15.791 1.00 93.56 157 PRO A O 1
ATOM 1243 N N . GLY A 1 158 ? 24.798 2.924 -15.934 1.00 88.50 158 GLY A N 1
ATOM 1244 C CA . GLY A 1 158 ? 24.595 2.950 -17.374 1.00 88.50 158 GLY A CA 1
ATOM 1245 C C . GLY A 1 158 ? 23.597 4.028 -17.804 1.00 88.50 158 GLY A C 1
ATOM 1246 O O . GLY A 1 158 ? 22.602 4.292 -17.133 1.00 88.50 158 GLY A O 1
ATOM 1247 N N . GLU A 1 159 ? 23.820 4.621 -18.982 1.00 86.00 159 GLU A N 1
ATOM 1248 C CA . GLU A 1 159 ? 22.991 5.722 -19.515 1.00 86.00 159 GLU A CA 1
ATOM 1249 C C . GLU A 1 159 ? 21.486 5.406 -19.629 1.00 86.00 159 GLU A C 1
ATOM 1251 O O . GLU A 1 159 ? 20.672 6.320 -19.657 1.00 86.00 159 GLU A O 1
ATOM 1256 N N . LEU A 1 160 ? 21.093 4.128 -19.668 1.00 85.62 160 LEU A N 1
ATOM 1257 C CA . LEU A 1 160 ? 19.685 3.710 -19.707 1.00 85.62 160 LEU A CA 1
ATOM 1258 C C . LEU A 1 160 ? 19.020 3.621 -18.322 1.00 85.62 160 LEU A C 1
ATOM 1260 O O . LEU A 1 160 ? 17.800 3.454 -18.250 1.00 85.62 160 LEU A O 1
ATOM 1264 N N . TRP A 1 161 ? 19.798 3.694 -17.242 1.00 90.12 161 TRP A N 1
ATOM 1265 C CA . TRP A 1 161 ? 19.344 3.425 -15.876 1.00 90.12 161 TRP A CA 1
ATOM 1266 C C . TRP A 1 161 ? 19.712 4.516 -14.871 1.00 90.12 161 TRP A C 1
ATOM 1268 O O . TRP A 1 161 ? 18.960 4.695 -13.920 1.00 90.12 161 TRP A O 1
ATOM 1278 N N . TYR A 1 162 ? 20.781 5.288 -15.097 1.00 90.06 162 TYR A N 1
ATOM 1279 C CA . TYR A 1 162 ? 21.289 6.265 -14.121 1.00 90.06 162 TYR A CA 1
ATOM 1280 C C . TYR A 1 162 ? 20.265 7.327 -13.681 1.00 90.06 162 TYR A C 1
ATOM 1282 O O . TYR A 1 162 ? 20.373 7.861 -12.582 1.00 90.06 162 TYR A O 1
ATOM 1290 N N . TYR A 1 163 ? 19.291 7.659 -14.535 1.00 90.25 163 TYR A N 1
ATOM 1291 C CA . TYR A 1 163 ? 18.243 8.646 -14.251 1.00 90.25 163 TYR A CA 1
ATOM 1292 C C . TYR A 1 163 ? 16.984 8.031 -13.622 1.00 90.25 163 TYR A C 1
ATOM 1294 O O . TYR A 1 163 ? 16.048 8.757 -13.294 1.00 90.25 163 TYR A O 1
ATOM 1302 N N . LYS A 1 164 ? 16.908 6.700 -13.496 1.00 92.50 164 LYS A N 1
ATOM 1303 C CA . LYS A 1 164 ? 15.735 6.013 -12.949 1.00 92.50 164 LYS A CA 1
ATOM 1304 C C . LYS A 1 164 ? 15.810 6.002 -11.431 1.00 92.50 164 LYS A C 1
ATOM 1306 O O . LYS A 1 164 ? 16.406 5.119 -10.816 1.00 92.50 164 LYS A O 1
ATOM 1311 N N . SER A 1 165 ? 15.175 6.993 -10.833 1.00 95.50 165 SER A N 1
ATOM 1312 C CA . SER A 1 165 ? 15.024 7.100 -9.391 1.00 95.50 165 SER A CA 1
ATOM 1313 C C . SER A 1 165 ? 13.601 7.539 -9.076 1.00 95.50 165 SER A C 1
ATOM 1315 O O . SER A 1 165 ? 13.340 8.732 -8.934 1.00 95.50 165 SER A O 1
ATOM 1317 N N . TYR A 1 166 ? 12.684 6.575 -9.051 1.00 94.75 166 TYR A N 1
ATOM 1318 C CA . TYR A 1 166 ? 11.259 6.871 -8.947 1.00 94.75 166 TYR A CA 1
ATOM 1319 C C . TYR A 1 166 ? 10.910 7.456 -7.583 1.00 94.75 166 TYR A C 1
ATOM 1321 O O . TYR A 1 166 ? 11.460 7.041 -6.556 1.00 94.75 166 TYR A O 1
ATOM 1329 N N . LEU A 1 167 ? 9.988 8.413 -7.602 1.00 96.75 167 LEU A N 1
ATOM 1330 C CA . LEU A 1 167 ? 9.288 8.918 -6.427 1.00 96.75 167 LEU A CA 1
ATOM 1331 C C . LEU A 1 167 ? 7.820 8.524 -6.565 1.00 96.75 167 LEU A C 1
ATOM 1333 O O . LEU A 1 167 ? 7.017 9.299 -7.080 1.00 96.75 167 LEU A O 1
ATOM 1337 N N . ASP A 1 168 ? 7.470 7.300 -6.174 1.00 95.75 168 ASP A N 1
ATOM 1338 C CA . ASP A 1 168 ? 6.205 6.677 -6.574 1.00 95.75 168 ASP A CA 1
ATOM 1339 C C . ASP A 1 168 ? 4.988 7.510 -6.148 1.00 95.75 168 ASP A C 1
ATOM 1341 O O . ASP A 1 168 ? 4.052 7.685 -6.930 1.00 95.75 168 ASP A O 1
ATOM 1345 N N . ALA A 1 169 ? 4.993 8.082 -4.939 1.00 95.25 169 ALA A N 1
ATOM 1346 C CA . ALA A 1 169 ? 3.868 8.891 -4.480 1.00 95.25 169 ALA A CA 1
ATOM 1347 C C . ALA A 1 169 ? 3.821 10.250 -5.191 1.00 95.25 169 ALA A C 1
ATOM 1349 O O . ALA A 1 169 ? 2.735 10.751 -5.478 1.00 95.25 169 ALA A O 1
ATOM 1350 N N . GLY A 1 170 ? 4.975 10.868 -5.448 1.00 94.38 170 GLY A N 1
ATOM 1351 C CA . GLY A 1 170 ? 5.079 12.170 -6.111 1.00 94.38 170 GLY A CA 1
ATOM 1352 C C . GLY A 1 170 ? 4.848 12.144 -7.626 1.00 94.38 170 GLY A C 1
ATOM 1353 O O . GLY A 1 170 ? 4.270 13.089 -8.160 1.00 94.38 170 GLY A O 1
ATOM 1354 N N . GLU A 1 171 ? 5.284 11.086 -8.309 1.00 94.88 171 GLU A N 1
ATOM 1355 C CA . GLU A 1 171 ? 5.285 10.968 -9.774 1.00 94.88 171 GLU A CA 1
ATOM 1356 C C . GLU A 1 171 ? 4.074 10.198 -10.311 1.00 94.88 171 GLU A C 1
ATOM 1358 O O . GLU A 1 171 ? 3.529 10.568 -11.351 1.00 94.88 171 GLU A O 1
ATOM 1363 N N . ILE A 1 172 ? 3.645 9.143 -9.610 1.00 93.94 172 ILE A N 1
ATOM 1364 C CA . ILE A 1 172 ? 2.571 8.236 -10.055 1.00 93.94 172 ILE A CA 1
ATOM 1365 C C . ILE A 1 172 ? 1.321 8.403 -9.178 1.00 93.94 172 ILE A C 1
ATOM 1367 O O . ILE A 1 172 ? 0.199 8.440 -9.684 1.00 93.94 172 ILE A O 1
ATOM 1371 N N . GLY A 1 173 ? 1.517 8.553 -7.867 1.00 95.69 173 GLY A N 1
ATOM 1372 C CA . GLY A 1 173 ? 0.464 8.574 -6.858 1.00 95.69 173 GLY A CA 1
ATOM 1373 C C . GLY A 1 173 ? 0.111 7.167 -6.376 1.00 95.69 173 GLY A C 1
ATOM 1374 O O . GLY A 1 173 ? -0.243 6.286 -7.159 1.00 95.69 173 GLY A O 1
ATOM 1375 N N . LEU A 1 174 ? 0.147 6.957 -5.057 1.00 96.50 174 LEU A N 1
ATOM 1376 C CA . LEU A 1 174 ? -0.155 5.655 -4.452 1.00 96.50 174 LEU A CA 1
ATOM 1377 C C . LEU A 1 174 ? -1.649 5.301 -4.506 1.00 96.50 174 LEU A C 1
ATOM 1379 O O . LEU A 1 174 ? -2.000 4.129 -4.413 1.00 96.50 174 LEU A O 1
ATOM 1383 N N . GLY A 1 175 ? -2.535 6.292 -4.657 1.00 95.56 175 GLY A N 1
ATOM 1384 C CA . GLY A 1 175 ? -3.974 6.069 -4.810 1.00 95.56 175 GLY A CA 1
ATOM 1385 C C . GLY A 1 175 ? -4.323 5.419 -6.155 1.00 95.56 175 GLY A C 1
ATOM 1386 O O . GLY A 1 175 ? -4.875 4.324 -6.159 1.00 95.56 175 GLY A O 1
ATOM 1387 N N . PRO A 1 176 ? -3.983 6.039 -7.300 1.00 95.38 176 PRO A N 1
ATOM 1388 C CA . PRO A 1 176 ? -4.167 5.451 -8.627 1.00 95.38 176 PRO A CA 1
ATOM 1389 C C . PRO A 1 176 ? -3.424 4.133 -8.838 1.00 95.38 176 PRO A C 1
ATOM 1391 O O . PRO A 1 176 ? -3.867 3.317 -9.639 1.00 95.38 176 PRO A O 1
ATOM 1394 N N . ALA A 1 177 ? -2.305 3.926 -8.137 1.00 94.50 177 ALA A N 1
ATOM 1395 C CA . ALA A 1 177 ? -1.560 2.671 -8.173 1.00 94.50 177 ALA A CA 1
ATOM 1396 C C . ALA A 1 177 ? -2.237 1.531 -7.379 1.00 94.50 177 ALA A C 1
ATOM 1398 O O . ALA A 1 177 ? -1.788 0.387 -7.457 1.00 94.50 177 ALA A O 1
ATOM 1399 N N . ALA A 1 178 ? -3.299 1.813 -6.614 1.00 95.19 178 ALA A N 1
ATOM 1400 C CA . ALA A 1 178 ? -4.039 0.798 -5.875 1.00 95.19 178 ALA A CA 1
ATOM 1401 C C . ALA A 1 178 ? -4.887 -0.076 -6.814 1.00 95.19 178 ALA A C 1
ATOM 1403 O O . ALA A 1 178 ? -5.560 0.414 -7.721 1.00 95.19 178 ALA A O 1
ATOM 1404 N N . MET A 1 179 ? -4.885 -1.384 -6.554 1.00 95.19 179 MET A N 1
ATOM 1405 C CA . MET A 1 179 ? -5.604 -2.389 -7.341 1.00 95.19 179 MET A CA 1
ATOM 1406 C C . MET A 1 179 ? -6.757 -2.992 -6.527 1.00 95.19 179 MET A C 1
ATOM 1408 O O . MET A 1 179 ? -6.671 -3.041 -5.297 1.00 95.19 179 MET A O 1
ATOM 1412 N N . PRO A 1 180 ? -7.834 -3.468 -7.180 1.00 95.19 180 PRO A N 1
ATOM 1413 C CA . PRO A 1 180 ? -8.879 -4.207 -6.484 1.00 95.19 180 PRO A CA 1
ATOM 1414 C C . PRO A 1 180 ? -8.298 -5.492 -5.886 1.00 95.19 180 PRO A C 1
ATOM 1416 O O . PRO A 1 180 ? -7.642 -6.264 -6.586 1.00 95.19 180 PRO A O 1
ATOM 1419 N N . LEU A 1 181 ? -8.557 -5.710 -4.598 1.00 93.88 181 LEU A N 1
ATOM 1420 C CA . LEU A 1 181 ? -8.105 -6.895 -3.873 1.00 93.88 181 LEU A CA 1
ATOM 1421 C C . LEU A 1 181 ? -8.881 -8.125 -4.355 1.00 93.88 181 LEU A C 1
ATOM 1423 O O . LEU A 1 181 ? -10.107 -8.086 -4.472 1.00 93.88 181 LEU A O 1
ATOM 1427 N N . VAL A 1 182 ? -8.171 -9.218 -4.623 1.00 93.31 182 VAL A N 1
ATOM 1428 C CA . VAL A 1 182 ? -8.750 -10.501 -5.027 1.00 93.31 182 VAL A CA 1
ATOM 1429 C C . VAL A 1 182 ? -9.194 -11.264 -3.772 1.00 93.31 182 VAL A C 1
ATOM 1431 O O . VAL A 1 182 ? -8.341 -11.659 -2.966 1.00 93.31 182 VAL A O 1
ATOM 1434 N N . PRO A 1 183 ? -10.505 -11.516 -3.582 1.00 90.69 183 PRO A N 1
ATOM 1435 C CA . PRO A 1 183 ? -10.998 -12.248 -2.420 1.00 90.69 183 PRO A CA 1
ATOM 1436 C C . PRO A 1 183 ? -10.374 -13.640 -2.322 1.00 90.69 183 PRO A C 1
ATOM 1438 O O . PRO A 1 183 ? -10.152 -14.301 -3.336 1.00 90.69 183 PRO A O 1
ATOM 1441 N N . LEU A 1 184 ? -10.102 -14.081 -1.096 1.00 89.38 184 LEU A N 1
ATOM 1442 C CA . LEU A 1 184 ? -9.456 -15.353 -0.746 1.00 89.38 184 LEU A CA 1
ATOM 1443 C C . LEU A 1 184 ? -7.996 -15.507 -1.214 1.00 89.38 184 LEU A C 1
ATOM 1445 O O . LEU A 1 184 ? -7.345 -16.467 -0.808 1.00 89.38 184 LEU A O 1
ATOM 1449 N N . ASN A 1 185 ? -7.466 -14.573 -2.011 1.00 90.44 185 ASN A N 1
ATOM 1450 C CA . ASN A 1 185 ? -6.059 -14.532 -2.415 1.00 90.44 185 ASN A CA 1
ATOM 1451 C C . ASN A 1 185 ? -5.293 -13.431 -1.671 1.00 90.44 185 ASN A C 1
ATOM 1453 O O . ASN A 1 185 ? -4.298 -13.714 -1.012 1.00 90.44 185 ASN A O 1
ATOM 1457 N N . ASP A 1 186 ? -5.790 -12.192 -1.741 1.00 93.2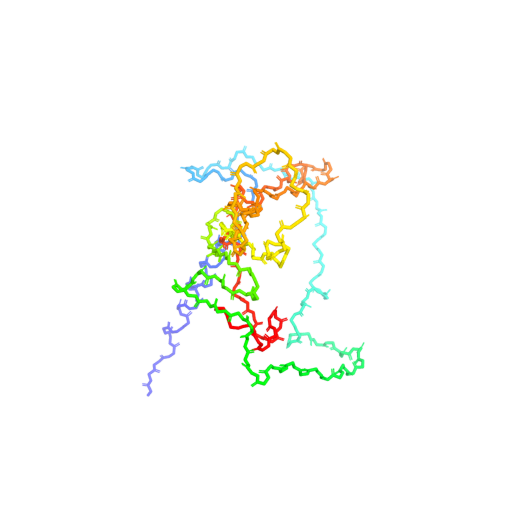5 186 ASP A N 1
ATOM 1458 C CA . ASP A 1 186 ? -5.158 -11.022 -1.114 1.00 93.25 186 ASP A CA 1
ATOM 1459 C C . ASP A 1 186 ? -5.743 -10.739 0.276 1.00 93.25 186 ASP A C 1
ATOM 1461 O O . ASP A 1 186 ? -5.072 -10.205 1.156 1.00 93.25 186 ASP A O 1
ATOM 1465 N N . CYS A 1 187 ? -7.015 -11.095 0.473 1.00 89.19 187 CYS A N 1
ATOM 1466 C CA . CYS A 1 187 ? -7.765 -10.925 1.712 1.00 89.19 187 CYS A CA 1
ATOM 1467 C C . CYS A 1 187 ? -8.577 -12.190 1.983 1.00 89.19 187 CYS A C 1
ATOM 1469 O O . CYS A 1 187 ? -9.384 -12.601 1.150 1.00 89.19 187 CYS A O 1
ATOM 1471 N N . LEU A 1 188 ? -8.366 -12.815 3.141 1.00 83.88 188 LEU A N 1
ATOM 1472 C CA . LEU A 1 188 ? -9.136 -13.992 3.549 1.00 83.88 188 LEU A CA 1
ATOM 1473 C C . LEU A 1 188 ? -10.590 -13.597 3.859 1.00 83.88 188 LEU A C 1
ATOM 1475 O O . LEU A 1 188 ? -10.885 -12.423 4.076 1.00 83.88 188 LEU A O 1
ATOM 1479 N N . GLU A 1 189 ? -11.482 -14.587 3.876 1.00 68.75 189 GLU A N 1
ATOM 1480 C CA . GLU A 1 189 ? -12.957 -14.480 3.832 1.00 68.75 189 GLU A CA 1
ATOM 1481 C C . GLU A 1 189 ? -13.598 -13.504 4.845 1.00 68.75 189 GLU A C 1
ATOM 1483 O O . GLU A 1 189 ? -14.724 -13.055 4.669 1.00 68.75 189 GLU A O 1
ATOM 1488 N N . MET A 1 190 ? -12.860 -13.125 5.885 1.00 61.97 190 MET A N 1
ATOM 1489 C CA . MET A 1 190 ? -13.299 -12.283 6.997 1.00 61.97 190 MET A CA 1
ATOM 1490 C C . MET A 1 190 ? -13.105 -10.770 6.788 1.00 61.97 190 MET A C 1
ATOM 1492 O O . MET A 1 190 ? -13.561 -9.969 7.602 1.00 61.97 190 MET A O 1
ATOM 1496 N N . LEU A 1 191 ? -12.422 -10.351 5.722 1.00 58.41 191 LEU A N 1
ATOM 1497 C CA . LEU A 1 191 ? -12.210 -8.938 5.400 1.00 58.41 191 LEU A CA 1
ATOM 1498 C C . LEU A 1 191 ? -13.378 -8.413 4.561 1.00 58.41 191 LEU A C 1
ATOM 1500 O O . LEU A 1 191 ? -13.327 -8.407 3.335 1.00 58.41 191 LEU A O 1
ATOM 1504 N N . THR A 1 192 ? -14.440 -7.965 5.229 1.00 49.47 192 THR A N 1
ATOM 1505 C CA . THR A 1 192 ? -15.407 -7.042 4.617 1.00 49.47 192 THR A CA 1
ATOM 1506 C C . THR A 1 192 ? -15.043 -5.632 5.083 1.00 49.47 192 THR A C 1
ATOM 1508 O O . THR A 1 192 ? -15.170 -5.334 6.270 1.00 49.47 192 THR A O 1
ATOM 1511 N N . ILE A 1 193 ? -14.523 -4.802 4.175 1.00 45.31 193 ILE A N 1
ATOM 1512 C CA . ILE A 1 193 ? -14.335 -3.353 4.363 1.00 45.31 193 ILE A CA 1
ATOM 1513 C C . ILE A 1 193 ? -15.297 -2.649 3.414 1.00 45.31 193 ILE A C 1
ATOM 1515 O O . ILE A 1 193 ? -15.359 -3.086 2.242 1.00 45.31 193 ILE A O 1
#

InterPro domains:
  IPR000269 Copper amine oxidase [PTHR10638] (44-189)
  IPR015798 Copper amine oxidase, catalytic domain [PF01179] (86-190)
  IPR036460 Copper amine oxidase, catalytic domain superfamily [G3DSA:2.70.98.20] (41-193)
  IPR036460 Copper amine oxidase, catalytic domain superfamily [SSF49998] (61-191)

pLDDT: mean 77.46, std 22.56, range [29.69, 98.31]

Radius of gyration: 26.95 Å; chains: 1; bounding box: 55×51×82 Å

Sequence (193 aa):
MAEPSLARLSALFFGFLLLLATYSWIPGLHSGYLSGTGIVDKGMVPIPKAAGTEYRYNVQNKPVHMDRINPISIEQPEGPSFLVEDGHLVKWANWVFHVKADHRAGMIISQATVRDSETEKPNSRILMFTNVERAGEPRIVMYKGFPSELFVPYMDPGELWYYKSYLDAGEIGLGPAAMPLVPLNDCLEMLTI